Protein AF-A0A0C2Z3F2-F1 (afdb_monomer_lite)

Secondary structure (DSSP, 8-state):
-------TT--HHHHHHHHHHHHHHHHTT-S-TT---SS-EEEETTEEE-HHHHHHHHHHHHTTPPP--HHHHHHTS-HHHHHHHHHHHTT--EET-HHHHHHHHHH-S-HHHHHHHHHHHHHHHHHHHTSGGGTT--HHHHHHHHHTT-S-HHHHHHHHHHTT---TTHHHHHHHHHHHHHHHHHHHHHHTTS-SS-------------SS-----STTSSHHHHHHHHHHHHHHTS-GGGHHHHHHH-TTS-HHHHT-S-HHHHHHHHHHHHHHTTS-------TT--HHHHTEEEEEE-SSSS-EEEEEE-

Foldseek 3Di:
DLDADALPPQALVLLVVLVVVVVVCVVVVVDDPPDDPPAWWWDAQLDTDDLLQSSQSSSCVVVVHDRPDVVSVPVNPDCPVVSQCSCVVNQTHIQRDVLVLVLVVVVDVDPVVSVVLSVLLSVQCSLQCQQPVCVPHYLLVSLCCLQVVVDDLVSSCVSCVVVVHDDSPSSVVNNVSSVSVNVSVVVVVVVVVPPDDDDDDDDDDDDDDDPDDDDDDDPPPCRVVCVLLVLQCVVQVHDSVCSLVSLVVDPVRDVVLNPDPDPSSSSVVVSVVCVVVVVDDDDDDDPPDDCCNAAKHWDWDPPDVDTDTDIDGD

Sequence (314 aa):
MSEEIDFSDITRDDILKAFIKYDEMKINNQLNNHRQAKDYLLFWNSQEYPHKYIVGIAYSLKYNQEPLDNTYYNSTGHHKRSAQWCIEKNGFILYADKKYKEYLQKKYDNQKTIDTYYSDLKKAIKIFQNIEKLKNKDLNEIFKSMSNSDVSFEEYDKSQKELGFNDKSLFNTLKTKAKTYLEAIKENNNTDKNQDGDDEMPKNPKQTQPLNQILYGPPGTGKTYNTINKALEVIYNCRENDILQKIQDDTNISQELKDIKDEREIVKKVFEYYKELGQIEFVTFHQSYGYEEFVEGIRADLGSGDIKYNRLIG

Structure (mmCIF, N/CA/C/O backbone):
data_AF-A0A0C2Z3F2-F1
#
_entry.id   AF-A0A0C2Z3F2-F1
#
loop_
_atom_site.group_PDB
_atom_site.id
_atom_site.type_symbol
_atom_site.label_atom_id
_atom_site.label_alt_id
_atom_site.label_comp_id
_atom_site.label_asym_id
_atom_site.label_entity_id
_atom_site.label_seq_id
_atom_site.pdbx_PDB_ins_code
_atom_site.Cartn_x
_atom_site.Cartn_y
_atom_site.Cartn_z
_atom_site.occupancy
_atom_site.B_iso_or_equiv
_atom_site.auth_seq_id
_atom_site.auth_comp_id
_atom_site.auth_asym_id
_atom_site.auth_atom_id
_atom_site.pdbx_PDB_model_num
ATOM 1 N N . MET A 1 1 ? 29.938 -22.217 -29.991 1.00 37.91 1 MET A N 1
ATOM 2 C CA . MET A 1 1 ? 30.215 -21.528 -28.717 1.00 37.91 1 MET A CA 1
ATOM 3 C C . MET A 1 1 ? 29.421 -20.241 -28.750 1.00 37.91 1 MET A C 1
ATOM 5 O O . MET A 1 1 ? 29.761 -19.379 -29.543 1.00 37.91 1 MET A O 1
ATOM 9 N N . SER A 1 2 ? 28.302 -20.161 -28.035 1.00 49.53 2 SER A N 1
ATOM 10 C CA . SER A 1 2 ? 27.603 -18.886 -27.864 1.00 49.53 2 SER A CA 1
ATOM 11 C C . SER A 1 2 ? 28.432 -18.047 -26.898 1.00 49.53 2 SER A C 1
ATOM 13 O O . SER A 1 2 ? 28.579 -18.451 -25.746 1.00 49.53 2 SER A O 1
ATOM 15 N N . GLU A 1 3 ? 29.025 -16.952 -27.371 1.00 57.84 3 GLU A N 1
ATOM 16 C CA . GLU A 1 3 ? 29.641 -15.965 -26.482 1.00 57.84 3 GLU A CA 1
ATOM 17 C C . GLU A 1 3 ? 28.578 -15.472 -25.497 1.00 57.84 3 GLU A C 1
ATOM 19 O O . GLU A 1 3 ? 27.464 -15.105 -25.879 1.00 57.84 3 GLU A O 1
ATOM 24 N N . GLU A 1 4 ? 28.898 -15.557 -24.213 1.00 65.25 4 GLU A N 1
ATOM 25 C CA . GLU A 1 4 ? 28.017 -15.110 -23.148 1.00 65.25 4 GLU A CA 1
ATOM 26 C C . GLU A 1 4 ? 27.976 -13.577 -23.163 1.00 65.25 4 GLU A C 1
ATOM 28 O O . GLU A 1 4 ? 29.012 -12.919 -23.095 1.00 65.25 4 GLU A O 1
ATOM 33 N N . ILE A 1 5 ? 26.782 -12.997 -23.309 1.00 71.00 5 ILE A N 1
ATOM 34 C CA . ILE A 1 5 ? 26.626 -11.538 -23.327 1.00 71.00 5 ILE A CA 1
ATOM 35 C C . ILE A 1 5 ? 26.840 -11.001 -21.907 1.00 71.00 5 ILE A C 1
ATOM 37 O O . ILE A 1 5 ? 26.031 -11.279 -21.015 1.00 71.00 5 ILE A O 1
ATOM 41 N N . ASP A 1 6 ? 27.893 -10.203 -21.725 1.00 79.50 6 ASP A N 1
ATOM 42 C CA . ASP A 1 6 ? 28.204 -9.512 -20.473 1.00 79.50 6 ASP A CA 1
ATOM 43 C C . ASP A 1 6 ? 27.590 -8.100 -20.436 1.00 79.50 6 ASP A C 1
ATOM 45 O O . ASP A 1 6 ? 27.720 -7.311 -21.373 1.00 79.50 6 ASP A O 1
ATOM 49 N N . PHE A 1 7 ? 26.908 -7.774 -19.336 1.00 83.31 7 PHE A N 1
ATOM 50 C CA . PHE A 1 7 ? 26.308 -6.457 -19.097 1.00 83.31 7 PHE A CA 1
ATOM 51 C C . PHE A 1 7 ? 27.056 -5.642 -18.034 1.00 83.31 7 PHE A C 1
ATOM 53 O O . PHE A 1 7 ? 26.564 -4.583 -17.633 1.00 83.31 7 PHE A O 1
ATOM 60 N N . SER A 1 8 ? 28.209 -6.116 -17.547 1.00 83.81 8 SER A N 1
ATOM 61 C CA . SER A 1 8 ? 29.000 -5.468 -16.495 1.00 83.81 8 SER A CA 1
ATOM 62 C C . SER A 1 8 ? 29.310 -4.008 -16.800 1.00 83.81 8 SER A C 1
ATOM 64 O O . SER A 1 8 ? 29.238 -3.163 -15.903 1.00 83.81 8 SER A O 1
ATOM 66 N N . ASP A 1 9 ? 29.592 -3.714 -18.063 1.00 87.81 9 ASP A N 1
ATOM 67 C CA . ASP A 1 9 ? 30.103 -2.420 -18.493 1.00 87.81 9 ASP A CA 1
ATOM 68 C C . ASP A 1 9 ? 28.984 -1.459 -18.902 1.00 87.81 9 ASP A C 1
ATOM 70 O O . ASP A 1 9 ? 29.248 -0.283 -19.147 1.00 87.81 9 ASP A O 1
ATOM 74 N N . ILE A 1 10 ? 27.731 -1.920 -18.972 1.00 89.19 10 ILE A N 1
ATOM 75 C CA . ILE A 1 10 ? 26.572 -1.070 -19.270 1.00 89.19 10 ILE A CA 1
ATOM 76 C C . ILE A 1 10 ? 26.397 -0.036 -18.157 1.00 89.19 10 ILE A C 1
ATOM 78 O O . ILE A 1 10 ? 26.304 -0.381 -16.976 1.00 89.19 10 ILE A O 1
ATOM 82 N N . THR A 1 11 ? 26.314 1.233 -18.551 1.00 90.56 11 THR A N 1
ATOM 83 C CA . THR A 1 11 ? 26.151 2.372 -17.644 1.00 90.56 11 THR A CA 1
ATOM 84 C C . THR A 1 11 ? 24.710 2.881 -17.609 1.00 90.56 11 THR A C 1
ATOM 86 O O . THR A 1 11 ? 23.880 2.565 -18.465 1.00 90.56 11 THR A O 1
ATOM 89 N N . ARG A 1 12 ? 24.410 3.745 -16.633 1.00 85.81 12 ARG A N 1
ATOM 90 C CA . ARG A 1 12 ? 23.120 4.437 -16.542 1.00 85.81 12 ARG A CA 1
ATOM 91 C C . ARG A 1 12 ? 22.829 5.274 -17.789 1.00 85.81 12 ARG A C 1
ATOM 93 O O . ARG A 1 12 ? 21.688 5.292 -18.237 1.00 85.81 12 ARG A O 1
ATOM 100 N N . ASP A 1 13 ? 23.841 5.932 -18.354 1.00 87.94 13 ASP A N 1
ATOM 101 C CA . ASP A 1 13 ? 23.705 6.733 -19.577 1.00 87.94 13 ASP A CA 1
ATOM 102 C C . ASP A 1 13 ? 23.348 5.863 -20.794 1.00 87.94 13 ASP A C 1
ATOM 104 O O . ASP A 1 13 ? 22.459 6.215 -21.569 1.00 87.94 13 ASP A O 1
ATOM 108 N N . ASP A 1 14 ? 23.954 4.675 -20.901 1.00 91.19 14 ASP A N 1
ATOM 109 C CA . ASP A 1 14 ? 23.626 3.698 -21.948 1.00 91.19 14 ASP A CA 1
ATOM 110 C C . ASP A 1 14 ? 22.145 3.277 -21.870 1.00 91.19 14 ASP A C 1
ATOM 112 O O . ASP A 1 14 ? 21.452 3.200 -22.887 1.00 91.19 14 ASP A O 1
ATOM 116 N N . ILE A 1 15 ? 21.623 3.069 -20.656 1.00 89.62 15 ILE A N 1
ATOM 117 C CA . ILE A 1 15 ? 20.209 2.731 -20.427 1.00 89.62 15 ILE A CA 1
ATOM 118 C C . ILE A 1 15 ? 19.283 3.917 -20.742 1.00 89.62 15 ILE A C 1
ATOM 120 O O . ILE A 1 15 ? 18.220 3.722 -21.331 1.00 89.62 15 ILE A O 1
ATOM 124 N N . LEU A 1 16 ? 19.675 5.151 -20.403 1.00 86.06 16 LEU A N 1
ATOM 125 C CA . LEU A 1 16 ? 18.895 6.348 -20.744 1.00 86.06 16 LEU A CA 1
ATOM 126 C C . LEU A 1 16 ? 18.762 6.527 -22.261 1.00 86.06 16 LEU A C 1
ATOM 128 O O . LEU A 1 16 ? 17.659 6.754 -22.761 1.00 86.06 16 LEU A O 1
ATOM 132 N N . LYS A 1 17 ? 19.861 6.348 -23.001 1.00 89.56 17 LYS A N 1
ATOM 133 C CA . LYS A 1 17 ? 19.854 6.335 -24.472 1.00 89.56 17 LYS A CA 1
ATOM 134 C C . LYS A 1 17 ? 18.973 5.216 -25.025 1.00 89.56 17 LYS A C 1
ATOM 136 O O . LYS A 1 17 ? 18.266 5.421 -26.011 1.00 89.56 17 LYS A O 1
ATOM 141 N N . ALA A 1 18 ? 18.970 4.054 -24.373 1.00 89.25 18 ALA A N 1
ATOM 142 C CA . ALA A 1 18 ? 18.149 2.925 -24.785 1.00 89.25 18 ALA A CA 1
ATOM 143 C C . ALA A 1 18 ? 16.640 3.192 -24.676 1.00 89.25 18 ALA A C 1
ATOM 145 O O . ALA A 1 18 ? 15.898 2.729 -25.540 1.00 89.25 18 ALA A O 1
ATOM 146 N N . PHE A 1 19 ? 16.175 3.962 -23.685 1.00 86.75 19 PHE A N 1
ATOM 147 C CA . PHE A 1 19 ? 14.764 4.365 -23.622 1.00 86.75 19 PHE A CA 1
ATOM 148 C C . PHE A 1 19 ? 14.358 5.235 -24.811 1.00 86.75 19 PHE A C 1
ATOM 150 O O . PHE A 1 19 ? 13.359 4.948 -25.465 1.00 86.75 19 PHE A O 1
ATOM 157 N N . ILE A 1 20 ? 15.170 6.247 -25.133 1.00 88.00 20 ILE A N 1
ATOM 158 C CA . ILE A 1 20 ? 14.930 7.128 -26.286 1.00 88.00 20 ILE A CA 1
ATOM 159 C C . ILE A 1 20 ? 14.869 6.290 -27.565 1.00 88.00 20 ILE A C 1
ATOM 161 O O . ILE A 1 20 ? 13.936 6.409 -28.359 1.00 88.00 20 ILE A O 1
ATOM 165 N N . LYS A 1 21 ? 15.831 5.376 -27.731 1.00 87.19 21 LYS A N 1
ATOM 166 C CA . LYS A 1 21 ? 15.887 4.511 -28.906 1.00 87.19 21 LYS A CA 1
ATOM 167 C C . LYS A 1 21 ? 14.695 3.559 -28.999 1.00 87.19 21 LYS A C 1
ATOM 169 O O . LYS A 1 21 ? 14.184 3.319 -30.091 1.00 87.19 21 LYS A O 1
ATOM 174 N N . TYR A 1 22 ? 14.237 3.028 -27.869 1.00 86.31 22 TYR A N 1
ATOM 175 C CA . TYR A 1 22 ? 13.046 2.187 -27.815 1.00 86.31 22 TYR A CA 1
ATOM 176 C C . TYR A 1 22 ? 11.801 2.941 -28.301 1.00 86.31 22 TYR A C 1
ATOM 178 O O . TYR A 1 22 ? 11.028 2.388 -29.085 1.00 86.31 22 TYR A O 1
ATOM 186 N N . ASP A 1 23 ? 11.623 4.197 -27.886 1.00 85.00 23 ASP A N 1
ATOM 187 C CA . ASP A 1 23 ? 10.492 5.026 -28.314 1.00 85.00 23 ASP A CA 1
ATOM 188 C C . ASP A 1 23 ? 10.528 5.317 -29.822 1.00 85.00 23 ASP A C 1
ATOM 190 O O . ASP A 1 23 ? 9.506 5.175 -30.496 1.00 85.00 23 ASP A O 1
ATOM 194 N N . GLU A 1 24 ? 11.703 5.622 -30.385 1.00 86.56 24 GLU A N 1
ATOM 195 C CA . GLU A 1 24 ? 11.887 5.754 -31.840 1.00 86.56 24 GLU A CA 1
ATOM 196 C C . GLU A 1 24 ? 11.480 4.472 -32.584 1.00 86.56 24 GLU A C 1
ATOM 198 O O . GLU A 1 24 ? 10.698 4.509 -33.537 1.00 86.56 24 GLU A O 1
ATOM 203 N N . MET A 1 25 ? 11.981 3.317 -32.131 1.00 83.31 25 MET A N 1
ATOM 204 C CA . MET A 1 25 ? 11.677 2.015 -32.736 1.00 83.31 25 MET A CA 1
ATOM 205 C C . MET A 1 25 ? 10.187 1.675 -32.633 1.00 83.31 25 MET A C 1
ATOM 207 O O . MET A 1 25 ? 9.623 1.077 -33.551 1.00 83.31 25 MET A O 1
ATOM 211 N N . LYS A 1 26 ? 9.535 2.063 -31.531 1.00 82.44 26 LYS A N 1
ATOM 212 C CA . LYS A 1 26 ? 8.096 1.879 -31.317 1.00 82.44 26 LYS A CA 1
ATOM 213 C C . LYS A 1 26 ? 7.271 2.691 -32.309 1.00 82.44 26 LYS A C 1
ATOM 215 O O . LYS A 1 26 ? 6.346 2.143 -32.899 1.00 82.44 26 LYS A O 1
ATOM 220 N N . ILE A 1 27 ? 7.620 3.963 -32.513 1.00 85.12 27 ILE A N 1
ATOM 221 C CA . ILE A 1 27 ? 6.951 4.856 -33.474 1.00 85.12 27 ILE A CA 1
ATOM 222 C C . ILE A 1 27 ? 7.086 4.313 -34.902 1.00 85.12 27 ILE A C 1
ATOM 224 O O . ILE A 1 27 ? 6.125 4.328 -35.667 1.00 85.12 27 ILE A O 1
ATOM 228 N N . ASN A 1 28 ? 8.251 3.760 -35.235 1.00 83.50 28 ASN A N 1
ATOM 229 C CA . ASN A 1 28 ? 8.540 3.222 -36.563 1.00 83.50 28 ASN A CA 1
ATOM 230 C C . ASN A 1 28 ? 8.035 1.782 -36.785 1.00 83.50 28 ASN A C 1
ATOM 232 O O . ASN A 1 28 ? 8.341 1.190 -37.818 1.00 83.50 28 ASN A O 1
ATOM 236 N N . ASN A 1 29 ? 7.282 1.195 -35.843 1.00 79.56 29 ASN A N 1
ATOM 237 C CA . ASN A 1 29 ? 6.826 -0.205 -35.886 1.00 79.56 29 ASN A CA 1
ATOM 238 C C . ASN A 1 29 ? 7.964 -1.237 -36.052 1.00 79.56 29 ASN A C 1
ATOM 240 O O . ASN A 1 29 ? 7.778 -2.299 -36.642 1.00 79.56 29 ASN A O 1
ATOM 244 N N . GLN A 1 30 ? 9.145 -0.943 -35.506 1.00 74.19 30 GLN A N 1
ATOM 245 C CA . GLN A 1 30 ? 10.329 -1.811 -35.552 1.00 74.19 30 GLN A CA 1
ATOM 246 C C . GLN A 1 30 ? 10.435 -2.732 -34.323 1.00 74.19 30 GLN A C 1
ATOM 248 O O . GLN A 1 30 ? 11.414 -3.459 -34.161 1.00 74.19 30 GLN A O 1
ATOM 253 N N . LEU A 1 31 ? 9.434 -2.708 -33.436 1.00 71.75 31 LEU A N 1
ATOM 254 C CA . LEU A 1 31 ? 9.352 -3.588 -32.273 1.00 71.75 31 LEU A CA 1
ATOM 255 C C . LEU A 1 31 ? 8.575 -4.868 -32.599 1.00 71.75 31 LEU A C 1
ATOM 257 O O . LEU A 1 31 ? 7.533 -4.849 -33.247 1.00 71.75 31 LEU A O 1
ATOM 261 N N . ASN A 1 32 ? 9.061 -5.999 -32.092 1.00 65.50 32 ASN A N 1
ATOM 262 C CA . ASN A 1 32 ? 8.412 -7.292 -32.291 1.00 65.50 32 ASN A CA 1
ATOM 263 C C . ASN A 1 32 ? 7.230 -7.477 -31.310 1.00 65.50 32 ASN A C 1
ATOM 265 O O . ASN A 1 32 ? 7.429 -7.571 -30.098 1.00 65.50 32 ASN A O 1
ATOM 269 N N . ASN A 1 33 ? 5.999 -7.557 -31.832 1.00 53.38 33 ASN A N 1
ATOM 270 C CA . ASN A 1 33 ? 4.750 -7.556 -31.048 1.00 53.38 33 ASN A CA 1
ATOM 271 C C . ASN A 1 33 ? 4.476 -8.847 -30.246 1.00 53.38 33 ASN A C 1
ATOM 273 O O . ASN A 1 33 ? 3.622 -8.854 -29.359 1.00 53.38 33 ASN A O 1
ATOM 277 N N . HIS A 1 34 ? 5.181 -9.949 -30.521 1.00 47.59 34 HIS A N 1
ATOM 278 C CA . HIS A 1 34 ? 4.843 -11.272 -29.973 1.00 47.59 34 HIS A CA 1
ATOM 279 C C . HIS A 1 34 ? 5.366 -11.570 -28.558 1.00 47.59 34 HIS A C 1
ATOM 281 O O . HIS A 1 34 ? 5.163 -12.676 -28.055 1.00 47.59 34 HIS A O 1
ATOM 287 N N . ARG A 1 35 ? 6.049 -10.636 -27.887 1.00 51.56 35 ARG A N 1
ATOM 288 C CA . ARG A 1 35 ? 6.710 -10.917 -26.598 1.00 51.56 35 ARG A CA 1
ATOM 289 C C . ARG A 1 35 ? 6.543 -9.775 -25.600 1.00 51.56 35 ARG A C 1
ATOM 291 O O . ARG A 1 35 ? 7.502 -9.101 -25.2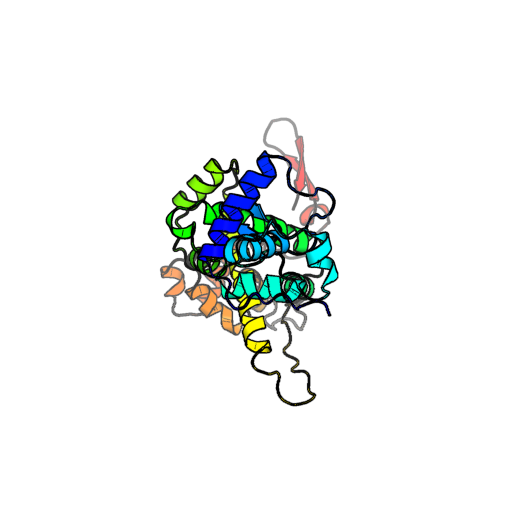38 1.00 51.56 35 ARG A O 1
ATOM 298 N N . GLN A 1 36 ? 5.312 -9.585 -25.126 1.00 48.69 36 GLN A N 1
ATOM 299 C CA . GLN A 1 36 ? 5.053 -8.720 -23.975 1.00 48.69 36 GLN A CA 1
ATOM 300 C C . GLN A 1 36 ? 5.726 -9.301 -22.722 1.00 48.69 36 GLN A C 1
ATOM 302 O O . GLN A 1 36 ? 5.590 -10.490 -22.421 1.00 48.69 36 GLN A O 1
ATOM 307 N N . ALA A 1 37 ? 6.467 -8.467 -21.992 1.00 48.66 37 ALA A N 1
ATOM 308 C CA . ALA A 1 37 ? 7.072 -8.842 -20.721 1.00 48.66 37 ALA A CA 1
ATOM 309 C C . ALA A 1 37 ? 5.962 -9.067 -19.682 1.00 48.66 37 ALA A C 1
ATOM 311 O O . ALA A 1 37 ? 5.445 -8.118 -19.107 1.00 48.66 37 ALA A O 1
ATOM 312 N N . LYS A 1 38 ? 5.569 -10.328 -19.464 1.00 50.53 38 LYS A N 1
ATOM 313 C CA . LYS A 1 38 ? 4.517 -10.668 -18.491 1.00 50.53 38 LYS A CA 1
ATOM 314 C C . LYS A 1 38 ? 4.975 -10.567 -17.029 1.00 50.53 38 LYS A C 1
ATOM 316 O O . LYS A 1 38 ? 4.125 -10.439 -16.156 1.00 50.53 38 LYS A O 1
ATOM 321 N N . ASP A 1 39 ? 6.286 -10.596 -16.771 1.00 48.72 39 ASP A N 1
ATOM 322 C CA . ASP A 1 39 ? 6.804 -10.801 -15.410 1.00 48.72 39 ASP A CA 1
ATOM 323 C C . ASP A 1 39 ? 7.414 -9.554 -14.752 1.00 48.72 39 ASP A C 1
ATOM 325 O O . ASP A 1 39 ? 7.350 -9.447 -13.535 1.00 48.72 39 ASP A O 1
ATOM 329 N N . TYR A 1 40 ? 8.004 -8.627 -15.520 1.00 56.75 40 TYR A N 1
ATOM 330 C CA . TYR A 1 40 ? 8.701 -7.450 -14.980 1.00 56.75 40 TYR A CA 1
ATOM 331 C C . TYR A 1 40 ? 8.491 -6.225 -15.871 1.00 56.75 40 TYR A C 1
ATOM 333 O O . TYR A 1 40 ? 8.732 -6.276 -17.082 1.00 56.75 40 TYR A O 1
ATOM 341 N N . LEU A 1 41 ? 8.105 -5.119 -15.249 1.00 62.84 41 LEU A N 1
ATOM 342 C CA . LEU A 1 41 ? 7.821 -3.826 -15.858 1.00 62.84 41 LEU A CA 1
ATOM 343 C C . LEU A 1 41 ? 8.889 -2.824 -15.417 1.00 62.84 41 LEU A C 1
ATOM 345 O O . LEU A 1 41 ? 9.061 -2.585 -14.232 1.00 62.84 41 LEU A O 1
ATOM 349 N N . LEU A 1 42 ? 9.621 -2.218 -16.344 1.00 71.19 42 LEU A N 1
ATOM 350 C CA . LEU A 1 42 ? 10.536 -1.123 -16.021 1.00 71.19 42 LEU A CA 1
ATOM 351 C C . LEU A 1 42 ? 9.795 0.201 -16.210 1.00 71.19 42 LEU A C 1
ATOM 353 O O . LEU A 1 42 ? 9.300 0.459 -17.303 1.00 71.19 42 LEU A O 1
ATOM 357 N N . PHE A 1 43 ? 9.703 1.024 -15.165 1.00 67.31 43 PHE A N 1
ATOM 358 C CA . PHE A 1 43 ? 9.082 2.348 -15.261 1.00 67.31 43 PHE A CA 1
ATOM 359 C C . PHE A 1 43 ? 10.133 3.429 -15.447 1.00 67.31 43 PHE A C 1
ATOM 361 O O . PHE A 1 43 ? 11.034 3.575 -14.620 1.00 67.31 43 PHE A O 1
ATOM 368 N N . TRP A 1 44 ? 9.972 4.223 -16.501 1.00 69.19 44 TRP A N 1
ATOM 369 C CA . TRP A 1 44 ? 10.781 5.411 -16.732 1.00 69.19 44 TRP A CA 1
ATOM 370 C C . TRP A 1 44 ? 9.936 6.502 -17.387 1.00 69.19 44 TRP A C 1
ATOM 372 O O . TRP A 1 44 ? 9.154 6.226 -18.293 1.00 69.19 44 TRP A O 1
ATOM 382 N N . ASN A 1 45 ? 10.057 7.742 -16.910 1.00 64.50 45 ASN A N 1
ATOM 383 C CA . ASN A 1 45 ? 9.341 8.901 -17.456 1.00 64.50 45 ASN A CA 1
ATOM 384 C C . ASN A 1 45 ? 7.824 8.655 -17.648 1.00 64.50 45 ASN A C 1
ATOM 386 O O . ASN A 1 45 ? 7.257 8.948 -18.701 1.00 64.50 45 ASN A O 1
ATOM 390 N N . SER A 1 46 ? 7.175 8.046 -16.645 1.00 59.22 46 SER A N 1
ATOM 391 C CA . SER A 1 46 ? 5.743 7.696 -16.659 1.00 59.22 46 SER A CA 1
ATOM 392 C C . SER A 1 46 ? 5.314 6.684 -17.736 1.00 59.22 46 SER A C 1
ATOM 394 O O . SER A 1 46 ? 4.114 6.530 -17.990 1.00 59.22 46 SER A O 1
ATOM 396 N N . GLN A 1 47 ? 6.267 5.967 -18.337 1.00 67.81 47 GLN A N 1
ATOM 397 C CA . GLN A 1 47 ? 6.040 4.917 -19.327 1.00 67.81 47 GLN A CA 1
ATOM 398 C C . GLN A 1 47 ? 6.598 3.561 -18.882 1.00 67.81 47 GLN A C 1
ATOM 400 O O . GLN A 1 47 ? 7.494 3.469 -18.042 1.00 67.81 47 GLN A O 1
ATOM 405 N N . GLU A 1 48 ? 6.032 2.502 -19.460 1.00 73.69 48 GLU A N 1
ATOM 406 C CA . GLU A 1 48 ? 6.393 1.110 -19.202 1.00 73.69 48 GLU A CA 1
ATOM 407 C C . GLU A 1 48 ? 7.283 0.563 -20.307 1.00 73.69 48 GLU A C 1
ATOM 409 O O . GLU A 1 48 ? 6.927 0.607 -21.487 1.00 73.69 48 GLU A O 1
ATOM 414 N N . TYR A 1 49 ? 8.394 -0.041 -19.897 1.00 77.50 49 TYR A N 1
ATOM 415 C CA . TYR A 1 49 ? 9.365 -0.635 -20.794 1.00 77.50 49 TYR A CA 1
ATOM 416 C C . TYR A 1 49 ? 9.625 -2.104 -20.445 1.00 77.50 49 TYR A C 1
ATOM 418 O O . TYR A 1 49 ? 9.732 -2.479 -19.270 1.00 77.50 49 TYR A O 1
ATOM 426 N N . PRO A 1 50 ? 9.782 -2.971 -21.456 1.00 79.31 50 PRO A N 1
ATOM 427 C CA . PRO A 1 50 ? 10.280 -4.316 -21.250 1.00 79.31 50 PRO A CA 1
ATOM 428 C C . PRO A 1 50 ? 11.783 -4.256 -20.948 1.00 79.31 50 PRO A C 1
ATOM 430 O O . PRO A 1 50 ? 12.602 -4.058 -21.839 1.00 79.31 50 PRO A O 1
ATOM 433 N N . HIS A 1 51 ? 12.163 -4.466 -19.688 1.00 79.00 51 HIS A N 1
ATOM 434 C CA . HIS A 1 51 ? 13.555 -4.358 -19.223 1.00 79.00 51 HIS A CA 1
ATOM 435 C C . HIS A 1 51 ? 14.588 -5.125 -20.066 1.00 79.00 51 HIS A C 1
ATOM 437 O O . HIS A 1 51 ? 15.653 -4.593 -20.352 1.00 79.00 51 HIS A O 1
ATOM 443 N N . LYS A 1 52 ? 14.263 -6.342 -20.527 1.00 79.75 52 LYS A N 1
ATOM 444 C CA . LYS A 1 52 ? 15.141 -7.121 -21.421 1.00 79.75 52 LYS A CA 1
ATOM 445 C C . LYS A 1 52 ? 15.451 -6.388 -22.726 1.00 79.75 52 LYS A C 1
ATOM 447 O O . LYS A 1 52 ? 16.591 -6.399 -23.170 1.00 79.75 52 LYS A O 1
ATOM 452 N N . TYR A 1 53 ? 14.442 -5.750 -23.321 1.00 80.31 53 TYR A N 1
ATOM 453 C CA . TYR A 1 53 ? 14.623 -4.962 -24.540 1.00 80.31 53 TYR A CA 1
ATOM 454 C C . TYR A 1 53 ? 15.498 -3.750 -24.271 1.00 80.31 53 TYR A C 1
ATOM 456 O O . TYR A 1 53 ? 16.393 -3.474 -25.054 1.00 80.31 53 TYR A O 1
ATOM 464 N N . ILE A 1 54 ? 15.275 -3.060 -23.152 1.00 85.50 54 ILE A N 1
ATOM 465 C CA . ILE A 1 54 ? 16.077 -1.890 -22.792 1.00 85.50 54 ILE A CA 1
ATOM 466 C C . ILE A 1 54 ? 17.549 -2.263 -22.618 1.00 85.50 54 ILE A C 1
ATOM 468 O O . ILE A 1 54 ? 18.405 -1.608 -23.201 1.00 85.50 54 ILE A O 1
ATOM 472 N N . VAL A 1 55 ? 17.853 -3.349 -21.904 1.00 85.50 55 VAL A N 1
ATOM 473 C CA . VAL A 1 55 ? 19.240 -3.816 -21.740 1.00 85.50 55 VAL A CA 1
ATOM 474 C C . VAL A 1 55 ? 19.843 -4.270 -23.073 1.00 85.50 55 VAL A C 1
ATOM 476 O O . VAL A 1 55 ? 20.992 -3.947 -23.359 1.00 85.50 55 VAL A O 1
ATOM 479 N N . GLY A 1 56 ? 19.075 -4.964 -23.919 1.00 81.69 56 GLY A N 1
ATOM 480 C CA . GLY A 1 56 ? 19.529 -5.358 -25.256 1.00 81.69 56 GLY A CA 1
ATOM 481 C C . GLY A 1 56 ? 19.839 -4.158 -26.157 1.00 81.69 56 GLY A C 1
ATOM 482 O O . GLY A 1 56 ? 20.885 -4.123 -26.802 1.00 81.69 56 GLY A O 1
ATOM 483 N N . ILE A 1 57 ? 18.981 -3.137 -26.157 1.00 83.50 57 ILE A N 1
ATOM 484 C CA . ILE A 1 57 ? 19.211 -1.890 -26.896 1.00 83.50 57 ILE A CA 1
ATOM 485 C C . ILE A 1 57 ? 20.438 -1.163 -26.336 1.00 83.50 57 ILE A C 1
ATOM 487 O O . ILE A 1 57 ? 21.291 -0.754 -27.116 1.00 83.50 57 ILE A O 1
ATOM 491 N N . ALA A 1 58 ? 20.572 -1.050 -25.010 1.00 88.31 58 ALA A N 1
ATOM 492 C CA . ALA A 1 58 ? 21.724 -0.410 -24.370 1.00 88.31 58 ALA A CA 1
ATOM 493 C C . ALA A 1 58 ? 23.044 -1.085 -24.772 1.00 88.31 58 ALA A C 1
ATOM 495 O O . ALA A 1 58 ? 23.996 -0.406 -25.151 1.00 88.31 58 ALA A O 1
ATOM 496 N N . TYR A 1 59 ? 23.077 -2.419 -24.757 1.00 86.31 59 TYR A N 1
ATOM 497 C CA . TYR A 1 59 ? 24.227 -3.197 -25.212 1.00 86.31 59 TYR A CA 1
ATOM 498 C C . TYR A 1 59 ? 24.540 -2.938 -26.690 1.00 86.31 59 TYR A C 1
ATOM 500 O O . TYR A 1 59 ? 25.676 -2.629 -27.041 1.00 86.31 59 TYR A O 1
ATOM 508 N N . SER A 1 60 ? 23.521 -2.980 -27.548 1.00 81.56 60 SER A N 1
ATOM 509 C CA . SER A 1 60 ? 23.694 -2.784 -28.993 1.00 81.56 60 SER A CA 1
ATOM 510 C C . SER A 1 60 ? 24.231 -1.388 -29.316 1.00 81.56 60 SER A C 1
ATOM 512 O O . SER A 1 60 ? 25.183 -1.248 -30.077 1.00 81.56 60 SER A O 1
ATOM 514 N N . LEU A 1 61 ? 23.679 -0.355 -28.669 1.00 85.50 61 LEU A N 1
ATOM 515 C CA . LEU A 1 61 ? 24.148 1.025 -28.802 1.00 85.50 61 LEU A CA 1
ATOM 516 C C . LEU A 1 61 ? 25.595 1.187 -28.325 1.00 85.50 61 LEU A C 1
ATOM 518 O O . LEU A 1 61 ? 26.372 1.877 -28.977 1.00 85.50 61 LEU A O 1
ATOM 522 N N . LYS A 1 62 ? 25.970 0.549 -27.209 1.00 88.25 62 LYS A N 1
ATOM 523 C CA . LYS A 1 62 ? 27.319 0.655 -26.639 1.00 88.25 62 LYS A CA 1
ATOM 524 C C . LYS A 1 62 ? 28.390 0.042 -27.542 1.00 88.25 62 LYS A C 1
ATOM 526 O O . LYS A 1 62 ? 29.468 0.614 -27.682 1.00 88.25 62 LYS A O 1
ATOM 531 N N . TYR A 1 63 ? 28.097 -1.104 -28.152 1.00 84.50 63 TYR A N 1
ATOM 532 C CA . TYR A 1 63 ? 29.044 -1.836 -28.998 1.00 84.50 63 TYR A CA 1
ATOM 533 C C . TYR A 1 63 ? 28.864 -1.564 -30.500 1.00 84.50 63 TYR A C 1
ATOM 535 O O . TYR A 1 63 ? 29.458 -2.266 -31.317 1.00 84.50 63 TYR A O 1
ATOM 543 N N . ASN A 1 64 ? 28.083 -0.540 -30.877 1.00 79.50 64 ASN A N 1
ATOM 544 C CA . ASN A 1 64 ? 27.786 -0.187 -32.273 1.00 79.50 64 ASN A CA 1
ATOM 545 C C . ASN A 1 64 ? 27.251 -1.371 -33.104 1.00 79.50 64 ASN A C 1
ATOM 547 O O . ASN A 1 64 ? 27.601 -1.557 -34.270 1.00 79.50 64 ASN A O 1
ATOM 551 N N . GLN A 1 65 ? 26.390 -2.179 -32.493 1.00 72.06 65 GLN A N 1
ATOM 552 C CA . GLN A 1 65 ? 25.714 -3.298 -33.138 1.00 72.06 65 GLN A CA 1
ATOM 553 C C . GLN A 1 65 ? 24.277 -2.909 -33.510 1.00 72.06 65 GLN A C 1
ATOM 555 O O . GLN A 1 65 ? 23.663 -2.046 -32.875 1.00 72.06 65 GLN A O 1
ATOM 560 N N . GLU A 1 66 ? 23.728 -3.564 -34.536 1.00 64.88 66 GLU A N 1
ATOM 561 C CA . GLU A 1 66 ? 22.282 -3.545 -34.794 1.00 64.88 66 GLU A CA 1
ATOM 562 C C . GLU A 1 66 ? 21.533 -3.945 -33.507 1.00 64.88 66 GLU A C 1
ATOM 564 O O . GLU A 1 66 ? 22.021 -4.824 -32.786 1.00 64.88 66 GLU A O 1
ATOM 569 N N . PRO A 1 67 ? 20.375 -3.325 -33.189 1.00 60.31 67 PRO A N 1
ATOM 570 C CA . PRO A 1 67 ? 19.596 -3.665 -32.004 1.00 60.31 67 PRO A CA 1
ATOM 571 C C . PRO A 1 67 ? 19.400 -5.177 -31.930 1.00 60.31 67 PRO A C 1
ATOM 573 O O . PRO A 1 67 ? 18.787 -5.754 -32.826 1.00 60.31 67 PRO A O 1
ATOM 576 N N . LEU A 1 68 ? 19.950 -5.801 -30.884 1.00 57.25 68 LEU A N 1
ATOM 577 C CA . LEU A 1 68 ? 19.960 -7.246 -30.680 1.00 57.25 68 LEU A CA 1
ATOM 578 C C . LEU A 1 68 ? 18.605 -7.844 -31.066 1.00 57.25 68 LEU A C 1
ATOM 580 O O . LEU A 1 68 ? 17.595 -7.593 -30.399 1.00 57.25 68 LEU A O 1
ATOM 584 N N . ASP A 1 69 ? 18.591 -8.649 -32.136 1.00 55.91 69 ASP A N 1
ATOM 585 C CA . ASP A 1 69 ? 17.419 -9.447 -32.468 1.00 55.91 69 ASP A CA 1
ATOM 586 C C . ASP A 1 69 ? 17.108 -10.295 -31.237 1.00 55.91 69 ASP A C 1
ATOM 588 O O . ASP A 1 69 ? 17.925 -11.083 -30.747 1.00 55.91 69 ASP A O 1
ATOM 592 N N . ASN A 1 70 ? 15.903 -10.112 -30.708 1.00 53.34 70 ASN A N 1
ATOM 593 C CA . ASN A 1 70 ? 15.442 -10.790 -29.513 1.00 53.34 70 ASN A CA 1
ATOM 594 C C . ASN A 1 70 ? 15.490 -12.327 -29.689 1.00 53.34 70 ASN A C 1
ATOM 596 O O . ASN A 1 70 ? 15.484 -13.072 -28.711 1.00 53.34 70 ASN A O 1
ATOM 600 N N . THR A 1 71 ? 15.559 -12.835 -30.923 1.00 52.75 71 THR A N 1
ATOM 601 C CA . THR A 1 71 ? 15.808 -14.249 -31.234 1.00 52.75 71 THR A CA 1
ATOM 602 C C . THR A 1 71 ? 17.221 -14.685 -30.831 1.00 52.75 71 THR A C 1
ATOM 604 O O . THR A 1 71 ? 17.356 -15.682 -30.122 1.00 52.75 71 THR A O 1
ATOM 607 N N . TYR A 1 72 ? 18.248 -13.898 -31.168 1.00 54.47 72 TYR A N 1
ATOM 608 C CA . TYR A 1 72 ? 19.633 -14.116 -30.735 1.00 54.47 72 TYR A CA 1
ATOM 609 C C . TYR A 1 72 ? 19.771 -13.923 -29.217 1.00 54.47 72 TYR A C 1
ATOM 611 O O . TYR A 1 72 ? 20.275 -14.806 -28.526 1.00 54.47 72 TYR A O 1
ATOM 619 N N . TYR A 1 73 ? 19.174 -12.857 -28.672 1.00 57.50 73 TYR A N 1
ATOM 620 C CA . TYR A 1 73 ? 19.172 -12.551 -27.233 1.00 57.50 73 TYR A CA 1
ATOM 621 C C . TYR A 1 73 ? 18.537 -13.644 -26.352 1.00 57.50 73 TYR A C 1
ATOM 623 O O . TYR A 1 73 ? 18.943 -13.849 -25.212 1.00 57.50 73 TYR A O 1
ATOM 631 N N . ASN A 1 74 ? 17.506 -14.345 -26.841 1.00 54.94 74 ASN A N 1
ATOM 632 C CA . ASN A 1 74 ? 16.889 -15.451 -26.096 1.00 54.94 74 ASN A CA 1
ATOM 633 C C . ASN A 1 74 ? 17.580 -16.803 -26.351 1.00 54.94 74 ASN A C 1
ATOM 635 O O . ASN A 1 74 ? 17.413 -17.714 -25.543 1.00 54.94 74 ASN A O 1
ATOM 639 N N . SER A 1 75 ? 18.353 -16.940 -27.435 1.00 54.56 75 SER A N 1
ATOM 640 C CA . SER A 1 75 ? 19.069 -18.180 -27.779 1.00 54.56 75 SER A CA 1
ATOM 641 C C . SER A 1 75 ? 20.278 -18.474 -26.878 1.00 54.56 75 SER A C 1
ATOM 643 O O . SER A 1 75 ? 20.741 -19.608 -26.829 1.00 54.56 75 SER A O 1
ATOM 645 N N . THR A 1 76 ? 20.742 -17.483 -26.112 1.00 57.28 76 THR A N 1
ATOM 646 C CA . THR A 1 76 ? 21.920 -17.549 -25.227 1.00 57.28 76 THR A CA 1
ATOM 647 C C . THR A 1 76 ? 21.588 -17.882 -23.757 1.00 57.28 76 THR A C 1
ATOM 649 O O . THR A 1 76 ? 22.468 -17.917 -22.904 1.00 57.28 76 THR A O 1
ATOM 652 N N . GLY A 1 77 ? 20.323 -18.175 -23.431 1.00 50.47 77 GLY A N 1
ATOM 653 C CA . GLY A 1 77 ? 19.946 -18.995 -22.264 1.00 50.47 77 GLY A CA 1
ATOM 654 C C . GLY A 1 77 ? 19.857 -18.336 -20.875 1.00 50.47 77 GLY A C 1
ATOM 655 O O . GLY A 1 77 ? 19.059 -18.811 -20.063 1.00 50.47 77 GLY A O 1
ATOM 656 N N . HIS A 1 78 ? 20.571 -17.240 -20.569 1.00 52.50 78 HIS A N 1
ATOM 657 C CA . HIS A 1 78 ? 20.709 -16.786 -19.162 1.00 52.50 78 HIS A CA 1
ATOM 658 C C . HIS A 1 78 ? 20.363 -15.317 -18.826 1.00 52.50 78 HIS A C 1
ATOM 660 O O . HIS A 1 78 ? 20.394 -14.922 -17.660 1.00 52.50 78 HIS A O 1
ATOM 666 N N . HIS A 1 79 ? 19.878 -14.505 -19.767 1.00 65.75 79 HIS A N 1
ATOM 667 C CA . HIS A 1 79 ? 19.822 -13.044 -19.560 1.00 65.75 79 HIS A CA 1
ATOM 668 C C . HIS A 1 79 ? 18.643 -12.472 -18.747 1.00 65.75 79 HIS A C 1
ATOM 670 O O . HIS A 1 79 ? 18.575 -11.260 -18.579 1.00 65.75 79 HIS A O 1
ATOM 676 N N . LYS A 1 80 ? 17.706 -13.264 -18.190 1.00 70.06 80 LYS A N 1
ATOM 677 C CA . LYS A 1 80 ? 16.619 -12.693 -17.345 1.00 70.06 80 LYS A CA 1
ATOM 678 C C . LYS A 1 80 ? 17.177 -12.070 -16.059 1.00 70.06 80 LYS A C 1
ATOM 680 O O . LYS A 1 80 ? 16.862 -10.924 -15.760 1.00 70.06 80 LYS A O 1
ATOM 685 N N . ARG A 1 81 ? 18.019 -12.812 -15.331 1.00 72.25 81 ARG A N 1
ATOM 686 C CA . ARG A 1 81 ? 18.666 -12.320 -14.103 1.00 72.25 81 ARG A CA 1
ATOM 687 C C . ARG A 1 81 ? 19.742 -11.285 -14.413 1.00 72.25 81 ARG A C 1
ATOM 689 O O . ARG A 1 81 ? 19.800 -10.278 -13.725 1.00 72.25 81 ARG A O 1
ATOM 696 N N . SER A 1 82 ? 20.527 -11.482 -15.472 1.00 77.75 82 SER A N 1
ATOM 697 C CA . SER A 1 82 ? 21.585 -10.540 -15.857 1.00 77.75 82 SER A CA 1
ATOM 698 C C . SER A 1 82 ? 21.023 -9.193 -16.326 1.00 77.75 82 SER A C 1
ATOM 700 O O . SER A 1 82 ? 21.566 -8.153 -15.971 1.00 77.75 82 SER A O 1
ATOM 702 N N . ALA A 1 83 ? 19.897 -9.183 -17.053 1.00 79.38 83 ALA A N 1
ATOM 703 C CA . ALA A 1 83 ? 19.207 -7.943 -17.410 1.00 79.38 83 ALA A CA 1
ATOM 704 C C . ALA A 1 83 ? 18.615 -7.248 -16.180 1.00 79.38 83 ALA A C 1
ATOM 706 O O . ALA A 1 83 ? 18.736 -6.035 -16.052 1.00 79.38 83 ALA A O 1
ATOM 707 N N . GLN A 1 84 ? 18.005 -8.008 -15.264 1.00 78.56 84 GLN A N 1
ATOM 708 C CA . GLN A 1 84 ? 17.528 -7.465 -13.992 1.00 78.56 84 GLN A CA 1
ATOM 709 C C . GLN A 1 84 ? 18.670 -6.826 -13.194 1.00 78.56 84 GLN A C 1
ATOM 711 O O . GLN A 1 84 ? 18.574 -5.658 -12.835 1.00 78.56 84 GLN A O 1
ATOM 716 N N . TRP A 1 85 ? 19.771 -7.551 -13.006 1.00 81.00 85 TRP A N 1
ATOM 717 C CA . TRP A 1 85 ? 20.962 -7.048 -12.329 1.00 81.00 85 TRP A CA 1
ATOM 718 C C . TRP A 1 85 ? 21.531 -5.795 -13.006 1.00 81.00 85 TRP A C 1
ATOM 720 O O . TRP A 1 85 ? 21.875 -4.840 -12.321 1.00 81.00 85 TRP A O 1
ATOM 730 N N . CYS A 1 86 ? 21.586 -5.756 -14.341 1.00 84.06 86 CYS A N 1
ATOM 731 C CA . CYS A 1 86 ? 22.067 -4.596 -15.094 1.00 84.06 86 CYS A CA 1
ATOM 732 C C . CYS A 1 86 ? 21.208 -3.346 -14.842 1.00 84.06 86 CYS A C 1
ATOM 734 O O . CYS A 1 86 ? 21.744 -2.264 -14.597 1.00 84.06 86 CYS A O 1
ATOM 736 N N . ILE A 1 87 ? 19.880 -3.496 -14.859 1.00 84.62 87 ILE A N 1
ATOM 737 C CA . ILE A 1 87 ? 18.931 -2.424 -14.531 1.00 84.62 87 ILE A CA 1
ATOM 738 C C . ILE A 1 87 ? 19.133 -1.958 -13.080 1.00 84.62 87 ILE A C 1
ATOM 740 O O . ILE A 1 87 ? 19.321 -0.763 -12.845 1.00 84.62 87 ILE A O 1
ATOM 744 N N . GLU A 1 88 ? 19.166 -2.892 -12.126 1.00 76.94 88 GLU A N 1
ATOM 745 C CA . GLU A 1 88 ? 19.293 -2.607 -10.690 1.00 76.94 88 GLU A CA 1
ATOM 746 C C . GLU A 1 88 ? 20.628 -1.940 -10.334 1.00 76.94 88 GLU A C 1
ATOM 748 O O . GLU A 1 88 ? 20.638 -0.904 -9.667 1.00 76.94 88 GLU A O 1
ATOM 753 N N . LYS A 1 89 ? 21.754 -2.457 -10.847 1.00 80.81 89 LYS A N 1
ATOM 754 C CA . LYS A 1 89 ? 23.097 -1.875 -10.671 1.00 80.81 89 LYS A CA 1
ATOM 755 C C . LYS A 1 89 ? 23.148 -0.420 -11.136 1.00 80.81 89 LYS A C 1
ATOM 757 O O . LYS A 1 89 ? 23.837 0.399 -10.535 1.00 80.81 89 LYS A O 1
ATOM 762 N N . ASN A 1 90 ? 22.425 -0.096 -12.205 1.00 80.69 90 ASN A N 1
ATOM 763 C CA . ASN A 1 90 ? 22.403 1.240 -12.790 1.00 80.69 90 ASN A CA 1
ATOM 764 C C . ASN A 1 90 ? 21.333 2.164 -12.179 1.00 80.69 90 ASN A C 1
ATOM 766 O O . ASN A 1 90 ? 21.049 3.231 -12.733 1.00 80.69 90 ASN A O 1
ATOM 770 N N . GLY A 1 91 ? 20.753 1.789 -11.031 1.00 69.06 91 GLY A N 1
ATOM 771 C CA . GLY A 1 91 ? 19.816 2.622 -10.274 1.00 69.06 91 GLY A CA 1
ATOM 772 C C . GLY A 1 91 ? 18.429 2.707 -10.909 1.00 69.06 91 GLY A C 1
ATOM 773 O O . GLY A 1 91 ? 17.743 3.722 -10.779 1.00 69.06 91 GLY A O 1
ATOM 774 N N . PHE A 1 92 ? 18.035 1.688 -11.667 1.00 74.38 92 PHE A N 1
ATOM 775 C CA . PHE A 1 92 ? 16.671 1.518 -12.149 1.00 74.38 92 PHE A CA 1
ATOM 776 C C . PHE A 1 92 ? 16.026 0.356 -11.403 1.00 74.38 92 PHE A C 1
ATOM 778 O O . PHE A 1 92 ? 16.696 -0.588 -11.002 1.00 74.38 92 PHE A O 1
ATOM 785 N N . ILE A 1 93 ? 14.714 0.409 -11.207 1.00 63.78 93 ILE A N 1
ATOM 786 C CA . ILE A 1 93 ? 14.007 -0.613 -10.434 1.00 63.78 93 ILE A CA 1
ATOM 787 C C . ILE A 1 93 ? 12.921 -1.226 -11.303 1.00 63.78 93 ILE A C 1
ATOM 789 O O . ILE A 1 93 ? 12.141 -0.524 -11.951 1.00 63.78 93 ILE A O 1
ATOM 793 N N . LEU A 1 94 ? 12.878 -2.556 -11.302 1.00 65.38 94 LEU A N 1
ATOM 794 C CA . LEU A 1 94 ? 11.829 -3.319 -11.955 1.00 65.38 94 LEU A CA 1
ATOM 795 C C . LEU A 1 94 ? 10.588 -3.354 -11.070 1.00 65.38 94 LEU A C 1
ATOM 797 O O . LEU A 1 94 ? 10.568 -3.908 -9.974 1.00 65.38 94 LEU A O 1
ATOM 801 N N . TYR A 1 95 ? 9.519 -2.775 -11.584 1.00 56.31 95 TYR A N 1
ATOM 802 C CA . TYR A 1 95 ? 8.186 -2.938 -11.059 1.00 56.31 95 TYR A CA 1
ATOM 803 C C . TYR A 1 95 ? 7.676 -4.353 -11.372 1.00 56.31 95 TYR A C 1
ATOM 805 O O . TYR A 1 95 ? 7.785 -4.831 -12.498 1.00 56.31 95 TYR A O 1
ATOM 813 N N . ALA A 1 96 ? 7.107 -5.019 -10.366 1.00 54.56 96 ALA A N 1
ATOM 814 C CA . ALA A 1 96 ? 6.833 -6.462 -10.336 1.00 54.56 96 ALA A CA 1
ATOM 815 C C . ALA A 1 96 ? 8.032 -7.369 -10.044 1.00 54.56 96 ALA A C 1
ATOM 817 O O . ALA A 1 96 ? 8.118 -8.475 -10.567 1.00 54.56 96 ALA A O 1
ATOM 818 N N . ASP A 1 97 ? 8.895 -6.969 -9.107 1.00 59.44 97 ASP A N 1
ATOM 819 C CA . ASP A 1 97 ? 9.798 -7.928 -8.474 1.00 59.44 97 ASP A CA 1
ATOM 820 C C . ASP A 1 97 ? 8.993 -9.129 -7.940 1.00 59.44 97 ASP A C 1
ATOM 822 O O . ASP A 1 97 ? 8.022 -8.981 -7.184 1.00 59.44 97 ASP A O 1
ATOM 826 N N . LYS A 1 98 ? 9.409 -10.331 -8.350 1.00 59.25 98 LYS A N 1
ATOM 827 C CA . LYS A 1 98 ? 8.887 -11.605 -7.852 1.00 59.25 98 LYS A CA 1
ATOM 828 C C . LYS A 1 98 ? 8.913 -11.606 -6.322 1.00 59.25 98 LYS A C 1
ATOM 830 O O . LYS A 1 98 ? 7.962 -12.083 -5.715 1.00 59.25 98 LYS A O 1
ATOM 835 N N . LYS A 1 99 ? 9.927 -10.978 -5.714 1.00 63.75 99 LYS A N 1
ATOM 836 C CA . LYS A 1 99 ? 10.050 -10.840 -4.260 1.00 63.75 99 LYS A CA 1
ATOM 837 C C . LYS A 1 99 ? 8.935 -9.989 -3.646 1.00 63.75 99 LYS A C 1
ATOM 839 O O . LYS A 1 99 ? 8.420 -10.353 -2.596 1.00 63.75 99 LYS A O 1
ATOM 844 N N . TYR A 1 100 ? 8.502 -8.895 -4.287 1.00 68.94 100 TYR A N 1
ATOM 845 C CA . TYR A 1 100 ? 7.368 -8.101 -3.785 1.00 68.94 100 TYR A CA 1
ATOM 846 C C . TYR A 1 100 ? 6.046 -8.860 -3.933 1.00 68.94 100 TYR A C 1
ATOM 848 O O . TYR A 1 100 ? 5.207 -8.820 -3.034 1.00 68.94 100 TYR A O 1
ATOM 856 N N . LYS A 1 101 ? 5.885 -9.625 -5.020 1.00 69.75 101 LYS A N 1
ATOM 857 C CA . LYS A 1 101 ? 4.725 -10.506 -5.198 1.00 69.75 101 LYS A CA 1
ATOM 858 C C . LYS A 1 101 ? 4.681 -11.574 -4.113 1.00 69.75 101 LYS A C 1
ATOM 860 O O . LYS A 1 101 ? 3.649 -11.749 -3.478 1.00 69.75 101 LYS A O 1
ATOM 865 N N . GLU A 1 102 ? 5.807 -12.239 -3.875 1.00 69.81 102 GLU A N 1
ATOM 866 C CA . GLU A 1 102 ? 5.970 -13.237 -2.819 1.00 69.81 102 GLU A CA 1
ATOM 867 C C . GLU A 1 102 ? 5.754 -12.621 -1.429 1.00 69.81 102 GLU A C 1
ATOM 869 O O . GLU A 1 102 ? 5.118 -13.242 -0.581 1.00 69.81 102 GLU A O 1
ATOM 874 N N . TYR A 1 103 ? 6.214 -11.389 -1.192 1.00 72.56 103 TYR A N 1
ATOM 875 C CA . TYR A 1 103 ? 5.960 -10.643 0.043 1.00 72.56 103 TYR A CA 1
ATOM 876 C C . TYR A 1 103 ? 4.466 -10.357 0.243 1.00 72.56 103 TYR A C 1
ATOM 878 O O . TYR A 1 103 ? 3.925 -10.615 1.317 1.00 72.56 103 TYR A O 1
ATOM 886 N N . LEU A 1 104 ? 3.768 -9.880 -0.790 1.00 71.06 104 LEU A N 1
ATOM 887 C CA . LEU A 1 104 ? 2.328 -9.627 -0.724 1.00 71.06 104 LEU A CA 1
ATOM 888 C C . LEU A 1 104 ? 1.526 -10.919 -0.559 1.00 71.06 104 LEU A C 1
ATOM 890 O O . LEU A 1 104 ? 0.610 -10.937 0.250 1.00 71.06 104 LEU A O 1
ATOM 894 N N . GLN A 1 105 ? 1.897 -12.000 -1.249 1.00 77.75 105 GLN A N 1
ATOM 895 C CA . GLN A 1 105 ? 1.292 -13.331 -1.085 1.00 77.75 105 GLN A CA 1
ATOM 896 C C . GLN A 1 105 ? 1.528 -13.908 0.312 1.00 77.75 105 GLN A C 1
ATOM 898 O O . GLN A 1 105 ? 0.698 -14.632 0.842 1.00 77.75 105 GLN A O 1
ATOM 903 N N . LYS A 1 106 ? 2.663 -13.574 0.931 1.00 79.75 106 LYS A N 1
ATOM 904 C CA . LYS A 1 106 ? 2.942 -13.882 2.333 1.00 79.75 106 LYS A CA 1
ATOM 905 C C . LYS A 1 106 ? 2.079 -13.031 3.275 1.00 79.75 106 LYS A C 1
ATOM 907 O O . LYS A 1 106 ? 1.748 -13.508 4.356 1.00 79.75 106 LYS A O 1
ATOM 912 N N . LYS A 1 107 ? 1.802 -11.771 2.941 1.00 76.12 107 LYS A N 1
ATOM 913 C CA . LYS A 1 107 ? 1.123 -10.805 3.823 1.00 76.12 107 LYS A CA 1
ATOM 914 C C . LYS A 1 107 ? -0.405 -10.840 3.701 1.00 76.12 107 LYS A C 1
ATOM 916 O O . LYS A 1 107 ? -1.082 -10.501 4.664 1.00 76.12 107 LYS A O 1
ATOM 921 N N . TYR A 1 108 ? -0.934 -11.239 2.549 1.00 77.56 108 TYR A N 1
ATOM 922 C CA . TYR A 1 108 ? -2.357 -11.223 2.232 1.00 77.56 108 TYR A CA 1
ATOM 923 C C . TYR A 1 108 ? -2.771 -12.526 1.545 1.00 77.56 108 TYR A C 1
ATOM 925 O O . TYR A 1 108 ? -2.171 -12.916 0.547 1.00 77.56 108 TYR A O 1
ATOM 933 N N . ASP A 1 109 ? -3.864 -13.131 2.011 1.00 76.06 109 ASP A N 1
ATOM 934 C CA . ASP A 1 109 ? -4.396 -14.383 1.447 1.00 76.06 109 ASP A CA 1
ATOM 935 C C . ASP A 1 109 ? -5.350 -14.156 0.255 1.00 76.06 109 ASP A C 1
ATOM 937 O O . ASP A 1 109 ? -5.792 -15.098 -0.402 1.00 76.06 109 ASP A O 1
ATOM 941 N N . ASN A 1 110 ? -5.688 -12.896 -0.047 1.00 81.06 110 ASN A N 1
ATOM 942 C CA . ASN A 1 110 ? -6.645 -12.527 -1.090 1.00 81.06 110 ASN A CA 1
ATOM 943 C C . ASN A 1 110 ? -5.943 -11.989 -2.346 1.00 81.06 110 ASN A C 1
ATOM 945 O O . ASN A 1 110 ? -5.393 -10.884 -2.341 1.00 81.06 110 ASN A O 1
ATOM 949 N N . GLN A 1 111 ? -6.061 -12.723 -3.457 1.00 74.31 111 GLN A N 1
ATOM 950 C CA . GLN A 1 111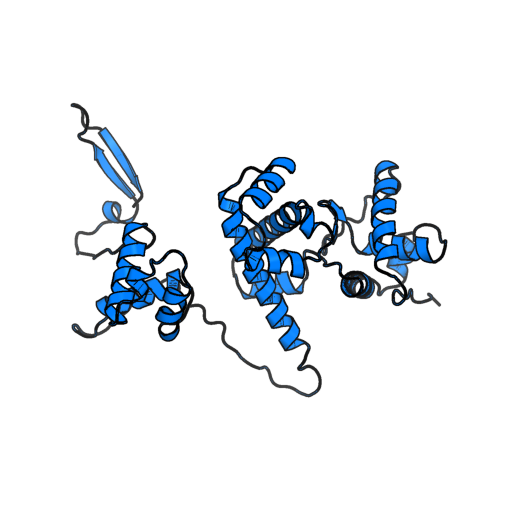 ? -5.484 -12.334 -4.746 1.00 74.31 111 GLN A CA 1
ATOM 951 C C . GLN A 1 111 ? -5.985 -10.965 -5.239 1.00 74.31 111 GLN A C 1
ATOM 953 O O . GLN A 1 111 ? -5.192 -10.173 -5.737 1.00 74.31 111 GLN A O 1
ATOM 958 N N . LYS A 1 112 ? -7.260 -10.621 -5.008 1.00 78.25 112 LYS A N 1
ATOM 959 C CA . LYS A 1 112 ? -7.834 -9.320 -5.397 1.00 78.25 112 LYS A CA 1
ATOM 960 C C . LYS A 1 112 ? -7.173 -8.155 -4.650 1.00 78.25 112 LYS A C 1
ATOM 962 O O . LYS A 1 112 ? -6.960 -7.083 -5.219 1.00 78.25 112 LYS A O 1
ATOM 967 N N . THR A 1 113 ? -6.820 -8.365 -3.381 1.00 74.31 113 THR A N 1
ATOM 968 C CA . THR A 1 113 ? -6.070 -7.392 -2.574 1.00 74.31 113 THR A CA 1
ATOM 969 C C . THR A 1 113 ? -4.657 -7.225 -3.118 1.00 74.31 113 THR A C 1
ATOM 971 O O . THR A 1 113 ? -4.214 -6.096 -3.317 1.00 74.31 113 THR A O 1
ATOM 974 N N . ILE A 1 114 ? -3.974 -8.328 -3.434 1.00 70.94 114 ILE A N 1
ATOM 975 C CA . ILE A 1 114 ? -2.628 -8.311 -4.027 1.00 70.94 114 ILE A CA 1
ATOM 976 C C . ILE A 1 114 ? -2.633 -7.539 -5.353 1.00 70.94 114 ILE A C 1
ATOM 978 O O . ILE A 1 114 ? -1.809 -6.644 -5.549 1.00 70.94 114 ILE A O 1
ATOM 982 N N . ASP A 1 115 ? -3.603 -7.812 -6.226 1.00 72.81 115 ASP A N 1
ATOM 983 C CA . ASP A 1 115 ? -3.734 -7.146 -7.526 1.00 72.81 115 ASP A CA 1
ATOM 984 C C . ASP A 1 115 ? -3.996 -5.638 -7.372 1.00 72.81 115 ASP A C 1
ATOM 986 O O . ASP A 1 115 ? -3.475 -4.823 -8.136 1.00 72.81 115 ASP A O 1
ATOM 990 N N . THR A 1 116 ? -4.741 -5.244 -6.335 1.00 76.81 116 THR A N 1
ATOM 991 C CA . THR A 1 116 ? -5.023 -3.838 -6.005 1.00 76.81 116 THR A CA 1
ATOM 992 C C . THR A 1 116 ? -3.795 -3.131 -5.413 1.00 76.81 116 THR A C 1
ATOM 994 O O . THR A 1 116 ? -3.554 -1.953 -5.687 1.00 76.81 116 THR A O 1
ATOM 997 N N . TYR A 1 117 ? -2.976 -3.827 -4.618 1.00 74.50 117 TYR A N 1
ATOM 998 C CA . TYR A 1 117 ? -1.682 -3.313 -4.153 1.00 74.50 117 TYR A CA 1
ATOM 999 C C . TYR A 1 117 ? -0.748 -3.037 -5.324 1.00 74.50 117 TYR A C 1
ATOM 1001 O O . TYR A 1 117 ? -0.152 -1.964 -5.377 1.00 74.50 117 TYR A O 1
ATOM 1009 N N . TYR A 1 118 ? -0.697 -3.953 -6.291 1.00 71.31 118 TYR A N 1
ATOM 1010 C CA . TYR A 1 118 ? 0.001 -3.726 -7.547 1.00 71.31 118 TYR A CA 1
ATOM 1011 C C . TYR A 1 118 ? -0.585 -2.517 -8.283 1.00 71.31 118 TYR A C 1
ATOM 1013 O O . TYR A 1 118 ? 0.067 -1.480 -8.363 1.00 71.31 118 TYR A O 1
ATOM 1021 N N . SER A 1 119 ? -1.835 -2.583 -8.740 1.00 72.50 119 SER A N 1
ATOM 1022 C CA . SER A 1 119 ? -2.478 -1.497 -9.495 1.00 72.50 119 SER A CA 1
ATOM 1023 C C . SER A 1 119 ? -2.200 -0.107 -8.908 1.00 72.50 119 SER A C 1
ATOM 1025 O O . SER A 1 119 ? -1.820 0.814 -9.632 1.00 72.50 119 SER A O 1
ATOM 1027 N N . ASP A 1 120 ? -2.318 0.046 -7.592 1.00 75.00 120 ASP A N 1
ATOM 1028 C CA . ASP A 1 120 ? -2.117 1.346 -6.965 1.00 75.00 120 ASP A CA 1
ATOM 1029 C C . ASP A 1 120 ? -0.643 1.716 -6.802 1.00 75.00 120 ASP A C 1
ATOM 1031 O O . ASP A 1 120 ? -0.300 2.869 -7.033 1.00 75.00 120 ASP A O 1
ATOM 1035 N N . LEU A 1 121 ? 0.260 0.771 -6.521 1.00 71.94 121 LEU A N 1
ATOM 1036 C CA . LEU A 1 121 ? 1.701 1.048 -6.526 1.00 71.94 121 LEU A CA 1
ATOM 1037 C C . LEU A 1 121 ? 2.159 1.565 -7.900 1.00 71.94 121 LEU A C 1
ATOM 1039 O O . LEU A 1 121 ? 2.925 2.522 -7.981 1.00 71.94 121 LEU A O 1
ATOM 1043 N N . LYS A 1 122 ? 1.627 0.984 -8.982 1.00 73.00 122 LYS A N 1
ATOM 1044 C CA . LYS A 1 122 ? 1.884 1.413 -10.363 1.00 73.00 122 LYS A CA 1
ATOM 1045 C C . LYS A 1 122 ? 1.411 2.845 -10.610 1.00 73.00 122 LYS A C 1
ATOM 1047 O O . LYS A 1 122 ? 2.160 3.653 -11.160 1.00 73.00 122 LYS A O 1
ATOM 1052 N N . LYS A 1 123 ? 0.194 3.179 -10.165 1.00 74.19 123 LYS A N 1
ATOM 1053 C CA . LYS A 1 123 ? -0.322 4.557 -10.218 1.00 74.19 123 LYS A CA 1
ATOM 1054 C C . LYS A 1 123 ? 0.562 5.511 -9.414 1.00 74.19 123 LYS A C 1
ATOM 1056 O O . LYS A 1 123 ? 0.886 6.583 -9.913 1.00 74.19 123 LYS A O 1
ATOM 1061 N N . ALA A 1 124 ? 1.003 5.104 -8.223 1.00 73.06 124 ALA A N 1
ATOM 1062 C CA . ALA A 1 124 ? 1.871 5.905 -7.363 1.00 73.06 124 ALA A CA 1
ATOM 1063 C C . ALA A 1 124 ? 3.164 6.288 -8.070 1.00 73.06 124 ALA A C 1
ATOM 1065 O O . ALA A 1 124 ? 3.511 7.458 -8.151 1.00 73.06 124 ALA A O 1
ATOM 1066 N N . ILE A 1 125 ? 3.858 5.299 -8.623 1.00 72.56 125 ILE A N 1
ATOM 1067 C CA . ILE A 1 125 ? 5.135 5.517 -9.297 1.00 72.56 125 ILE A CA 1
ATOM 1068 C C . ILE A 1 125 ? 4.954 6.502 -10.445 1.00 72.56 125 ILE A C 1
ATOM 1070 O O . ILE A 1 125 ? 5.716 7.457 -10.549 1.00 72.56 125 ILE A O 1
ATOM 1074 N N . LYS A 1 126 ? 3.898 6.322 -11.245 1.00 74.25 126 LYS A N 1
ATOM 1075 C CA . LYS A 1 126 ? 3.586 7.213 -12.363 1.00 74.25 126 LYS A CA 1
ATOM 1076 C C . LYS A 1 126 ? 3.346 8.655 -11.900 1.00 74.25 126 LYS A C 1
ATOM 1078 O O . LYS A 1 126 ? 3.927 9.576 -12.459 1.00 74.25 126 LYS A O 1
ATOM 1083 N N . ILE A 1 127 ? 2.531 8.850 -10.860 1.00 76.69 127 ILE A N 1
ATOM 1084 C CA . ILE A 1 127 ? 2.220 10.187 -10.332 1.00 76.69 127 ILE A CA 1
ATOM 1085 C C . ILE A 1 127 ? 3.465 10.842 -9.731 1.00 76.69 127 ILE A C 1
ATOM 1087 O O . ILE A 1 127 ? 3.756 12.000 -10.015 1.00 76.69 127 ILE A O 1
ATOM 1091 N N . PHE A 1 128 ? 4.243 10.124 -8.930 1.00 75.00 128 PHE A N 1
ATOM 1092 C CA . PHE A 1 128 ? 5.397 10.727 -8.272 1.00 75.00 128 PHE A CA 1
ATOM 1093 C C . PHE A 1 128 ? 6.577 10.957 -9.225 1.00 75.00 128 PHE A C 1
ATOM 1095 O O . PHE A 1 128 ? 7.257 11.964 -9.073 1.00 75.00 128 PHE A O 1
ATOM 1102 N N . GLN A 1 129 ? 6.798 10.113 -10.240 1.00 73.69 129 GLN A N 1
ATOM 1103 C CA . GLN A 1 129 ? 7.811 10.370 -11.280 1.00 73.69 129 GLN A CA 1
ATOM 1104 C C . GLN A 1 129 ? 7.485 11.590 -12.149 1.00 73.69 129 GLN A C 1
ATOM 1106 O O . GLN A 1 129 ? 8.391 12.196 -12.715 1.00 73.69 129 GLN A O 1
ATOM 1111 N N . ASN A 1 130 ? 6.211 11.966 -12.254 1.00 78.94 130 ASN A N 1
ATOM 1112 C CA . ASN A 1 130 ? 5.809 13.172 -12.971 1.00 78.94 130 ASN A CA 1
ATOM 1113 C C . ASN A 1 130 ? 6.080 14.466 -12.165 1.00 78.94 130 ASN A C 1
ATOM 1115 O O . ASN A 1 130 ? 6.031 15.561 -12.714 1.00 78.94 130 ASN A O 1
ATOM 1119 N N . ILE A 1 131 ? 6.471 14.362 -10.888 1.00 80.44 131 ILE A N 1
ATOM 1120 C CA . ILE A 1 131 ? 6.954 15.503 -10.100 1.00 80.44 131 ILE A CA 1
ATOM 1121 C C . ILE A 1 131 ? 8.416 15.790 -10.477 1.00 80.44 131 ILE A C 1
ATOM 1123 O O . ILE A 1 131 ? 9.279 14.923 -10.347 1.00 80.44 131 ILE A O 1
ATOM 1127 N N . GLU A 1 132 ? 8.719 17.024 -10.890 1.00 78.38 132 GLU A N 1
ATOM 1128 C CA . GLU A 1 132 ? 10.018 17.423 -11.463 1.00 78.38 132 GLU A CA 1
ATOM 1129 C C . GLU A 1 132 ? 11.230 17.004 -10.609 1.00 78.38 132 GLU A C 1
ATOM 1131 O O . GLU A 1 132 ? 12.155 16.365 -11.112 1.00 78.38 132 GLU A O 1
ATOM 1136 N N . LYS A 1 133 ? 11.185 17.247 -9.291 1.00 79.94 133 LYS A N 1
ATOM 1137 C CA . LYS A 1 133 ? 12.260 16.877 -8.345 1.00 79.94 133 LYS A CA 1
ATOM 1138 C C . LYS A 1 133 ? 12.461 15.365 -8.160 1.00 79.94 133 LYS A C 1
ATOM 1140 O O . LYS A 1 133 ? 13.453 14.945 -7.566 1.00 79.94 133 LYS A O 1
ATOM 1145 N N . LEU A 1 134 ? 11.511 14.546 -8.610 1.00 75.62 134 LEU A N 1
ATOM 1146 C CA . LEU A 1 134 ? 11.518 13.085 -8.493 1.00 75.62 134 LEU A CA 1
ATOM 1147 C C . LEU A 1 134 ? 11.696 12.375 -9.839 1.00 75.62 134 LEU A C 1
ATOM 1149 O O . LEU A 1 134 ? 11.915 11.166 -9.857 1.00 75.62 134 LEU A O 1
ATOM 1153 N N . LYS A 1 135 ? 11.659 13.110 -10.954 1.00 71.69 135 LYS A N 1
ATOM 1154 C CA . LYS A 1 135 ? 11.685 12.567 -12.320 1.00 71.69 135 LYS A CA 1
ATOM 1155 C C . LYS A 1 135 ? 12.863 11.631 -12.599 1.00 71.69 135 LYS A C 1
ATOM 1157 O O . LYS A 1 135 ? 12.718 10.649 -13.321 1.00 71.69 135 LYS A O 1
ATOM 1162 N N . ASN A 1 136 ? 14.014 11.927 -11.999 1.00 66.88 136 ASN A N 1
ATOM 1163 C CA . ASN A 1 136 ? 15.254 11.169 -12.183 1.00 66.88 136 ASN A CA 1
ATOM 1164 C C . ASN A 1 136 ? 15.595 10.245 -11.005 1.00 66.88 136 ASN A C 1
ATOM 1166 O O . ASN A 1 136 ? 16.624 9.565 -11.062 1.00 66.88 136 ASN A O 1
ATOM 1170 N N . LYS A 1 137 ? 14.765 10.242 -9.954 1.00 69.31 137 LYS A N 1
ATOM 1171 C CA . LYS A 1 137 ? 14.982 9.439 -8.752 1.00 69.31 137 LYS A CA 1
ATOM 1172 C C . LYS A 1 137 ? 14.579 7.988 -8.980 1.00 69.31 137 LYS A C 1
ATOM 1174 O O . LYS A 1 137 ? 13.673 7.694 -9.765 1.00 69.31 137 LYS A O 1
ATOM 1179 N N . ASP A 1 138 ? 15.253 7.077 -8.290 1.00 64.31 138 ASP A N 1
ATOM 1180 C CA . ASP A 1 138 ? 14.864 5.669 -8.307 1.00 64.31 138 ASP A CA 1
ATOM 1181 C C . ASP A 1 138 ? 13.592 5.424 -7.470 1.00 64.31 138 ASP A C 1
ATOM 1183 O O . ASP A 1 138 ? 13.144 6.267 -6.695 1.00 64.31 138 ASP A O 1
ATOM 1187 N N . LEU A 1 139 ? 12.973 4.254 -7.620 1.00 66.44 139 LEU A N 1
ATOM 1188 C CA . LEU A 1 139 ? 11.751 3.887 -6.893 1.00 66.44 139 LEU A CA 1
ATOM 1189 C C . LEU A 1 139 ? 11.892 3.976 -5.369 1.00 66.44 139 LEU A C 1
ATOM 1191 O O . LEU A 1 139 ? 10.943 4.364 -4.695 1.00 66.44 139 LEU A O 1
ATOM 1195 N N . ASN A 1 140 ? 13.047 3.603 -4.816 1.00 67.38 140 ASN A N 1
ATOM 1196 C CA . ASN A 1 140 ? 13.277 3.606 -3.374 1.00 67.38 140 ASN A CA 1
ATOM 1197 C C . ASN A 1 140 ? 13.375 5.035 -2.859 1.00 67.38 140 ASN A C 1
ATOM 1199 O O . ASN A 1 140 ? 12.822 5.351 -1.809 1.00 67.38 140 ASN A O 1
ATOM 1203 N N . GLU A 1 141 ? 14.062 5.899 -3.595 1.00 73.31 141 GLU A N 1
ATOM 1204 C CA . GLU A 1 141 ? 14.139 7.327 -3.323 1.00 73.31 141 GLU A CA 1
ATOM 1205 C C . GLU A 1 141 ? 12.774 7.996 -3.451 1.00 73.31 141 GLU A C 1
ATOM 1207 O O . GLU A 1 141 ? 12.390 8.776 -2.580 1.00 73.31 141 GLU A O 1
ATOM 1212 N N . ILE A 1 142 ? 12.011 7.646 -4.487 1.00 73.12 142 ILE A N 1
ATOM 1213 C CA . ILE A 1 142 ? 10.641 8.113 -4.662 1.00 73.12 142 ILE A CA 1
ATOM 1214 C C . ILE A 1 142 ? 9.806 7.676 -3.458 1.00 73.12 142 ILE A C 1
ATOM 1216 O O . ILE A 1 142 ? 9.195 8.529 -2.824 1.00 73.12 142 ILE A O 1
ATOM 1220 N N . PHE A 1 143 ? 9.806 6.390 -3.090 1.00 72.06 143 PHE A N 1
ATOM 1221 C CA . PHE A 1 143 ? 9.028 5.880 -1.958 1.00 72.06 143 PHE A CA 1
ATOM 1222 C C . PHE A 1 143 ? 9.464 6.450 -0.613 1.00 72.06 143 PHE A C 1
ATOM 1224 O O . PHE A 1 143 ? 8.601 6.697 0.226 1.00 72.06 143 PHE A O 1
ATOM 1231 N N . LYS A 1 144 ? 10.760 6.713 -0.410 1.00 75.00 144 LYS A N 1
ATOM 1232 C CA . LYS A 1 144 ? 11.254 7.446 0.764 1.00 75.00 144 LYS A CA 1
ATOM 1233 C C . LYS A 1 144 ? 10.708 8.871 0.789 1.00 75.00 144 LYS A C 1
ATOM 1235 O O . LYS A 1 144 ? 10.215 9.308 1.823 1.00 75.00 144 LYS A O 1
ATOM 1240 N N . SER A 1 145 ? 10.725 9.569 -0.345 1.00 74.31 145 SER A N 1
ATOM 1241 C CA . SER A 1 145 ? 10.132 10.904 -0.446 1.00 74.31 145 SER A CA 1
ATOM 1242 C C . SER A 1 145 ? 8.606 10.880 -0.279 1.00 74.31 145 SER A C 1
ATOM 1244 O O . SER A 1 145 ? 8.055 11.795 0.330 1.00 74.31 145 SER A O 1
ATOM 1246 N N . MET A 1 146 ? 7.918 9.812 -0.712 1.00 70.50 146 MET A N 1
ATOM 1247 C CA . MET A 1 146 ? 6.494 9.604 -0.408 1.00 70.50 146 MET A CA 1
ATOM 1248 C C . MET A 1 146 ? 6.269 9.400 1.098 1.00 70.50 146 MET A C 1
ATOM 1250 O O . MET A 1 146 ? 5.335 9.963 1.669 1.00 70.50 146 MET A O 1
ATOM 1254 N N . SER A 1 147 ? 7.100 8.579 1.753 1.00 69.69 147 SER A N 1
ATOM 1255 C CA . SER A 1 147 ? 6.920 8.213 3.162 1.00 69.69 147 SER A CA 1
ATOM 1256 C C . SER A 1 147 ? 7.264 9.350 4.116 1.00 69.69 147 SER A C 1
ATOM 1258 O O . SER A 1 147 ? 6.577 9.520 5.121 1.00 69.69 147 SER A O 1
ATOM 1260 N N . ASN A 1 148 ? 8.289 10.139 3.789 1.00 68.69 148 ASN A N 1
ATOM 1261 C CA . ASN A 1 148 ? 8.844 11.174 4.663 1.00 68.69 148 ASN A CA 1
ATOM 1262 C C . ASN A 1 148 ? 8.153 12.536 4.518 1.00 68.69 148 ASN A C 1
ATOM 1264 O O . ASN A 1 148 ? 8.535 13.486 5.188 1.00 68.69 148 ASN A O 1
ATOM 1268 N N . SER A 1 149 ? 7.094 12.624 3.704 1.00 65.75 149 SER A N 1
ATOM 1269 C CA . SER A 1 149 ? 6.355 13.870 3.447 1.00 65.75 149 SER A CA 1
ATOM 1270 C C . SER A 1 149 ? 7.184 14.950 2.734 1.00 65.75 149 SER A C 1
ATOM 1272 O O . SER A 1 149 ? 6.827 16.121 2.780 1.00 65.75 149 SER A O 1
ATOM 1274 N N . ASP A 1 150 ? 8.245 14.559 2.017 1.00 70.88 150 ASP A N 1
ATOM 1275 C CA . ASP A 1 150 ? 9.048 15.468 1.176 1.00 70.88 150 ASP A CA 1
ATOM 1276 C C . ASP A 1 150 ? 8.246 16.024 -0.016 1.00 70.88 150 ASP A C 1
ATOM 1278 O O . ASP A 1 150 ? 8.687 16.947 -0.705 1.00 70.88 150 ASP A O 1
ATOM 1282 N N . VAL A 1 151 ? 7.102 15.403 -0.307 1.00 73.25 151 VAL A N 1
ATOM 1283 C CA . VAL A 1 151 ? 6.170 15.768 -1.372 1.00 73.25 151 VAL A CA 1
ATOM 1284 C C . VAL A 1 151 ? 4.902 16.330 -0.747 1.00 73.25 151 VAL A C 1
ATOM 1286 O O . VAL A 1 151 ? 4.235 15.627 0.019 1.00 73.25 151 VAL A O 1
ATOM 1289 N N . SER A 1 152 ? 4.563 17.574 -1.088 1.00 79.44 152 SER A N 1
ATOM 1290 C CA . SER A 1 152 ? 3.326 18.195 -0.615 1.00 79.44 152 SER A CA 1
ATOM 1291 C C . SER A 1 152 ? 2.112 17.622 -1.349 1.00 79.44 152 SER A C 1
ATOM 1293 O O . SER A 1 152 ? 2.214 17.090 -2.461 1.00 79.44 152 SER A O 1
ATOM 1295 N N . PHE A 1 153 ? 0.934 17.745 -0.736 1.00 77.56 153 PHE A N 1
ATOM 1296 C CA . PHE A 1 153 ? -0.307 17.354 -1.398 1.00 77.56 153 PHE A CA 1
ATOM 1297 C C . PHE A 1 153 ? -0.543 18.168 -2.679 1.00 77.56 153 PHE A C 1
ATOM 1299 O O . PHE A 1 153 ? -1.044 17.603 -3.645 1.00 77.56 153 PHE A O 1
ATOM 1306 N N . GLU A 1 154 ? -0.145 19.448 -2.743 1.00 80.69 154 GLU A N 1
ATOM 1307 C CA . GLU A 1 154 ? -0.299 20.244 -3.970 1.00 80.69 154 GLU A CA 1
ATOM 1308 C C . GLU A 1 154 ? 0.567 19.724 -5.124 1.00 80.69 154 GLU A C 1
ATOM 1310 O O . GLU A 1 154 ? 0.102 19.669 -6.262 1.00 8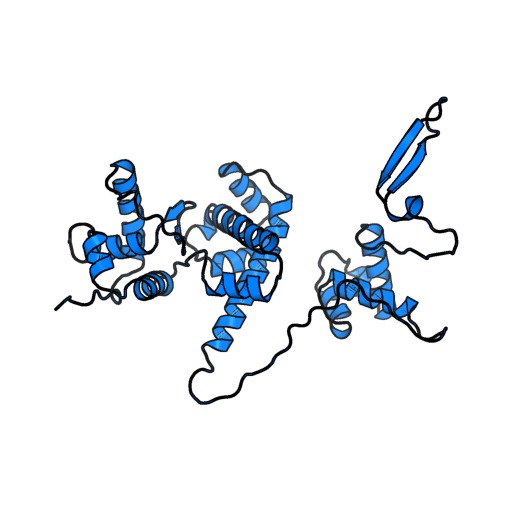0.69 154 GLU A O 1
ATOM 1315 N N . GLU A 1 155 ? 1.810 19.314 -4.850 1.00 81.50 155 GLU A N 1
ATOM 1316 C CA . GLU A 1 155 ? 2.703 18.741 -5.867 1.00 81.50 155 GLU A CA 1
ATOM 1317 C C . GLU A 1 155 ? 2.147 17.420 -6.416 1.00 81.50 155 GLU A C 1
ATOM 1319 O O . GLU A 1 155 ? 2.144 17.194 -7.630 1.00 81.50 155 GLU A O 1
ATOM 1324 N N . TYR A 1 156 ? 1.629 16.567 -5.528 1.00 82.50 156 TYR A N 1
ATOM 1325 C CA . TYR A 1 156 ? 0.934 15.343 -5.917 1.00 82.50 156 TYR A CA 1
ATOM 1326 C C . TYR A 1 156 ? -0.348 15.641 -6.708 1.00 82.50 156 TYR A C 1
ATOM 1328 O O . TYR A 1 156 ? -0.573 15.035 -7.755 1.00 82.50 156 TYR A O 1
ATOM 1336 N N . ASP A 1 157 ? -1.176 16.578 -6.234 1.00 80.44 157 ASP A N 1
ATOM 1337 C CA . ASP A 1 157 ? -2.471 16.904 -6.835 1.00 80.44 157 ASP A CA 1
ATOM 1338 C C . ASP A 1 157 ? -2.315 17.499 -8.239 1.00 80.44 157 ASP A C 1
ATOM 1340 O O . ASP A 1 157 ? -3.060 17.158 -9.160 1.00 80.44 157 ASP A O 1
ATOM 1344 N N . LYS A 1 158 ? -1.294 18.338 -8.433 1.00 84.44 158 LYS A N 1
ATOM 1345 C CA . LYS A 1 158 ? -0.913 18.840 -9.754 1.00 84.44 158 LYS A CA 1
ATOM 1346 C C . LYS A 1 158 ? -0.513 17.689 -10.678 1.00 84.44 158 LYS A C 1
ATOM 1348 O O . LYS A 1 158 ? -1.056 17.560 -11.773 1.00 84.44 158 LYS A O 1
ATOM 1353 N N . SER A 1 159 ? 0.381 16.823 -10.210 1.00 81.62 159 SER A N 1
ATOM 1354 C CA . SER A 1 159 ? 0.901 15.715 -11.006 1.00 81.62 159 SER A CA 1
ATOM 1355 C C . SER A 1 159 ? -0.177 14.691 -11.395 1.00 81.62 159 SER A C 1
ATOM 1357 O O . SER A 1 159 ? -0.237 14.248 -12.543 1.00 81.62 159 SER A O 1
ATOM 1359 N N . GLN A 1 160 ? -1.078 14.330 -10.472 1.00 82.06 160 GLN A N 1
ATOM 1360 C CA . GLN A 1 160 ? -2.159 13.389 -10.778 1.00 82.06 160 GLN A CA 1
ATOM 1361 C C . GLN A 1 160 ? -3.099 13.949 -11.858 1.00 82.06 160 GLN A C 1
ATOM 1363 O O . GLN A 1 160 ? -3.481 13.211 -12.766 1.00 82.06 160 GLN A O 1
ATOM 1368 N N . LYS A 1 161 ? -3.407 15.255 -11.805 1.00 83.38 161 LYS A N 1
ATOM 1369 C CA . LYS A 1 161 ? -4.291 15.931 -12.764 1.00 83.38 161 LYS A CA 1
ATOM 1370 C C . LYS A 1 161 ? -3.675 16.006 -14.154 1.00 83.38 161 LYS A C 1
ATOM 1372 O O . LYS A 1 161 ? -4.371 15.747 -15.130 1.00 83.38 161 LYS A O 1
ATOM 1377 N N . GLU A 1 162 ? -2.379 16.302 -14.249 1.00 83.81 162 GLU A N 1
ATOM 1378 C CA . GLU A 1 162 ? -1.638 16.295 -15.521 1.00 83.81 162 GLU A CA 1
ATOM 1379 C C . GLU A 1 162 ? -1.670 14.920 -16.204 1.00 83.81 162 GLU A C 1
ATOM 1381 O O . GLU A 1 162 ? -1.728 14.826 -17.428 1.00 83.81 162 GLU A O 1
ATOM 1386 N N . LEU A 1 163 ? -1.701 13.844 -15.415 1.00 78.00 163 LEU A N 1
ATOM 1387 C CA . LEU A 1 163 ? -1.809 12.470 -15.906 1.00 78.00 163 LEU A CA 1
ATOM 1388 C C . LEU A 1 163 ? -3.257 12.008 -16.152 1.00 78.00 163 LEU A C 1
ATOM 1390 O O . LEU A 1 163 ? -3.466 10.851 -16.527 1.00 78.00 163 LEU A O 1
ATOM 1394 N N . GLY A 1 164 ? -4.248 12.880 -15.939 1.00 76.44 164 GLY A N 1
ATOM 1395 C CA . GLY A 1 164 ? -5.670 12.574 -16.110 1.00 76.44 164 GLY A CA 1
ATOM 1396 C C . GLY A 1 164 ? -6.286 11.745 -14.978 1.00 76.44 164 GLY A C 1
ATOM 1397 O O . GLY A 1 164 ? -7.374 11.196 -15.145 1.00 76.44 164 GLY A O 1
ATOM 1398 N N . PHE A 1 165 ? -5.613 11.631 -13.831 1.00 75.25 165 PHE A N 1
ATOM 1399 C CA . PHE A 1 165 ? -6.177 11.036 -12.620 1.00 75.25 165 PHE A CA 1
ATOM 1400 C C . PHE A 1 165 ? -6.916 12.097 -11.793 1.00 75.25 165 PHE A C 1
ATOM 1402 O O . PHE A 1 165 ? -6.560 13.274 -11.804 1.00 75.25 165 PHE A O 1
ATOM 1409 N N . ASN A 1 166 ? -7.945 11.679 -11.052 1.00 67.94 166 ASN A N 1
ATOM 1410 C CA . ASN A 1 166 ? -8.712 12.577 -10.190 1.00 67.94 166 ASN A CA 1
ATOM 1411 C C . ASN A 1 166 ? -9.158 11.847 -8.915 1.00 67.94 166 ASN A C 1
ATOM 1413 O O . ASN A 1 166 ? -10.338 11.555 -8.732 1.00 67.94 166 ASN A O 1
ATOM 1417 N N . ASP A 1 167 ? -8.195 11.491 -8.060 1.00 69.25 167 ASP A N 1
ATOM 1418 C CA . ASP A 1 167 ? -8.459 10.755 -6.823 1.00 69.25 167 ASP A CA 1
ATOM 1419 C C . ASP A 1 167 ? -7.646 11.325 -5.651 1.00 69.25 167 ASP A C 1
ATOM 1421 O O . ASP A 1 167 ? -6.478 11.000 -5.420 1.00 69.25 167 ASP A O 1
ATOM 1425 N N . LYS A 1 168 ? -8.299 12.191 -4.873 1.00 66.25 168 LYS A N 1
ATOM 1426 C CA . LYS A 1 168 ? -7.709 12.808 -3.677 1.00 66.25 168 LYS A CA 1
ATOM 1427 C C . LYS A 1 168 ? -7.486 11.803 -2.542 1.00 66.25 168 LYS A C 1
ATOM 1429 O O . LYS A 1 168 ? -6.575 11.995 -1.742 1.00 66.25 168 LYS A O 1
ATOM 1434 N N . SER A 1 169 ? -8.280 10.731 -2.482 1.00 65.81 169 SER A N 1
ATOM 1435 C CA . SER A 1 169 ? -8.162 9.682 -1.456 1.00 65.81 169 SER A CA 1
ATOM 1436 C C . SER A 1 169 ? -6.966 8.756 -1.706 1.00 65.81 169 SER A C 1
ATOM 1438 O O . SER A 1 169 ? -6.408 8.152 -0.780 1.00 65.81 169 SER A O 1
ATOM 1440 N N . LEU A 1 170 ? -6.515 8.704 -2.962 1.00 69.38 170 LEU A N 1
ATOM 1441 C CA . LEU A 1 170 ? -5.396 7.886 -3.392 1.00 69.38 170 LEU A CA 1
ATOM 1442 C C . LEU A 1 170 ? -4.089 8.310 -2.709 1.00 69.38 170 LEU A C 1
ATOM 1444 O O . LEU A 1 170 ? -3.327 7.433 -2.327 1.00 69.38 170 LEU A O 1
ATOM 1448 N N . PHE A 1 171 ? -3.848 9.596 -2.430 1.00 69.81 171 PHE A N 1
ATOM 1449 C CA . PHE A 1 171 ? -2.579 10.057 -1.835 1.00 69.81 171 PHE A CA 1
ATOM 1450 C C . PHE A 1 171 ? -2.208 9.330 -0.527 1.00 69.81 171 PHE A C 1
ATOM 1452 O O . PHE A 1 171 ? -1.116 8.771 -0.404 1.00 69.81 171 PHE A O 1
ATOM 1459 N N . ASN A 1 172 ? -3.143 9.257 0.426 1.00 71.00 172 ASN A N 1
ATOM 1460 C CA . ASN A 1 172 ? -2.926 8.589 1.717 1.00 71.00 172 ASN A CA 1
ATOM 1461 C C . ASN A 1 172 ? -2.799 7.066 1.561 1.00 71.00 172 ASN A C 1
ATOM 1463 O O . ASN A 1 172 ? -1.956 6.420 2.196 1.00 71.00 172 ASN A O 1
ATOM 1467 N N . THR A 1 173 ? -3.592 6.495 0.653 1.00 70.62 173 THR A N 1
ATOM 1468 C CA . THR A 1 173 ? -3.516 5.077 0.284 1.00 70.62 173 THR A CA 1
ATOM 1469 C C . THR A 1 173 ? -2.139 4.738 -0.291 1.00 70.62 173 THR A C 1
ATOM 1471 O O . THR A 1 173 ? -1.524 3.740 0.089 1.00 70.62 173 THR A O 1
ATOM 1474 N N . LEU A 1 174 ? -1.605 5.595 -1.160 1.00 69.88 174 LEU A N 1
ATOM 1475 C CA . LEU A 1 174 ? -0.294 5.428 -1.776 1.00 69.88 174 LEU A CA 1
ATOM 1476 C C . LEU A 1 174 ? 0.841 5.577 -0.770 1.00 69.88 174 LEU A C 1
ATOM 1478 O O . LEU A 1 174 ? 1.770 4.775 -0.807 1.00 69.88 174 LEU A O 1
ATOM 1482 N N . LYS A 1 175 ? 0.744 6.521 0.173 1.00 71.38 175 LYS A N 1
ATOM 1483 C CA . LYS A 1 175 ? 1.718 6.667 1.267 1.00 71.38 175 LYS A CA 1
ATOM 1484 C C . LYS A 1 175 ? 1.824 5.381 2.096 1.00 71.38 175 LYS A C 1
ATOM 1486 O O . LYS A 1 175 ? 2.921 4.899 2.384 1.00 71.38 175 LYS A O 1
ATOM 1491 N N . THR A 1 176 ? 0.682 4.762 2.391 1.00 73.06 176 THR A N 1
ATOM 1492 C CA . THR A 1 176 ? 0.602 3.480 3.112 1.00 73.06 176 THR A CA 1
ATOM 1493 C C . THR A 1 176 ? 1.200 2.322 2.301 1.00 73.06 176 THR A C 1
ATOM 1495 O O . THR A 1 176 ? 1.957 1.496 2.823 1.00 73.06 176 THR A O 1
ATOM 1498 N N . LYS A 1 177 ? 0.917 2.272 0.994 1.00 73.19 177 LYS A N 1
ATOM 1499 C CA . LYS A 1 177 ? 1.452 1.244 0.083 1.00 73.19 177 LYS A CA 1
ATOM 1500 C C . LYS A 1 177 ? 2.958 1.389 -0.146 1.00 73.19 177 LYS A C 1
ATOM 1502 O O . LYS A 1 177 ? 3.666 0.384 -0.132 1.00 73.19 177 LYS A O 1
ATOM 1507 N N . ALA A 1 178 ? 3.459 2.617 -0.259 1.00 69.50 178 ALA A N 1
ATOM 1508 C CA . ALA A 1 178 ? 4.883 2.937 -0.334 1.00 69.50 178 ALA A CA 1
ATOM 1509 C C . ALA A 1 178 ? 5.637 2.447 0.907 1.00 69.50 178 ALA A C 1
ATOM 1511 O O . ALA A 1 178 ? 6.663 1.777 0.791 1.00 69.50 178 ALA A O 1
ATOM 1512 N N . LYS A 1 179 ? 5.088 2.698 2.103 1.00 74.44 179 LYS A N 1
ATOM 1513 C CA . LYS A 1 179 ? 5.649 2.192 3.362 1.00 74.44 179 LYS A CA 1
ATOM 1514 C C . LYS A 1 179 ? 5.735 0.663 3.371 1.00 74.44 179 LYS A C 1
ATOM 1516 O O . LYS A 1 179 ? 6.785 0.113 3.687 1.00 74.44 179 LYS A O 1
ATOM 1521 N N . THR A 1 180 ? 4.673 -0.008 2.922 1.00 73.44 180 THR A N 1
ATOM 1522 C CA . THR A 1 180 ? 4.635 -1.476 2.791 1.00 73.44 180 THR A CA 1
ATOM 1523 C C . THR A 1 180 ? 5.707 -2.002 1.827 1.00 73.44 180 THR A C 1
ATOM 1525 O O . THR A 1 180 ? 6.304 -3.047 2.068 1.00 73.44 180 THR A O 1
ATOM 1528 N N . TYR A 1 181 ? 5.970 -1.294 0.727 1.00 71.12 181 TYR A N 1
ATOM 1529 C CA . TYR A 1 181 ? 7.030 -1.655 -0.218 1.00 71.12 181 TYR A CA 1
ATOM 1530 C C . TYR A 1 181 ? 8.436 -1.472 0.383 1.00 71.12 181 TYR A C 1
ATOM 1532 O O . TYR A 1 181 ? 9.284 -2.354 0.256 1.00 71.12 181 TYR A O 1
ATOM 1540 N N . LEU A 1 182 ? 8.678 -0.370 1.101 1.00 71.38 182 LEU A N 1
ATOM 1541 C CA . LEU A 1 182 ? 9.951 -0.132 1.793 1.00 71.38 182 LEU A CA 1
ATOM 1542 C C . LEU A 1 182 ? 10.224 -1.169 2.895 1.00 71.38 182 LEU A C 1
ATOM 1544 O O . LEU A 1 182 ? 11.376 -1.552 3.097 1.00 71.38 182 LEU A O 1
ATOM 1548 N N . GLU A 1 183 ? 9.186 -1.635 3.594 1.00 76.12 183 GLU A N 1
ATOM 1549 C CA . GLU A 1 183 ? 9.271 -2.757 4.541 1.00 76.12 183 GLU A CA 1
ATOM 1550 C C . GLU A 1 183 ? 9.720 -4.047 3.840 1.00 76.12 183 GLU A C 1
ATOM 1552 O O . GLU A 1 183 ? 10.672 -4.682 4.290 1.00 76.12 183 GLU A O 1
ATOM 1557 N N . ALA A 1 184 ? 9.116 -4.379 2.693 1.00 71.38 184 ALA A N 1
ATOM 1558 C CA . ALA A 1 184 ? 9.473 -5.568 1.917 1.00 71.38 184 ALA A CA 1
ATOM 1559 C C . ALA A 1 184 ? 10.952 -5.573 1.485 1.00 71.38 184 ALA A C 1
ATOM 1561 O O . ALA A 1 184 ? 11.625 -6.599 1.560 1.00 71.38 184 ALA A O 1
ATOM 1562 N N . ILE A 1 185 ? 11.491 -4.419 1.075 1.00 67.38 185 ILE A N 1
ATOM 1563 C CA . ILE A 1 185 ? 12.913 -4.304 0.710 1.00 67.38 185 ILE A CA 1
ATOM 1564 C C . ILE A 1 185 ? 13.823 -4.493 1.926 1.00 67.38 185 ILE A C 1
ATOM 1566 O O . ILE A 1 185 ? 14.863 -5.142 1.822 1.00 67.38 185 ILE A O 1
ATOM 1570 N N . LYS A 1 186 ? 13.453 -3.934 3.084 1.00 71.38 186 LYS A N 1
ATOM 1571 C CA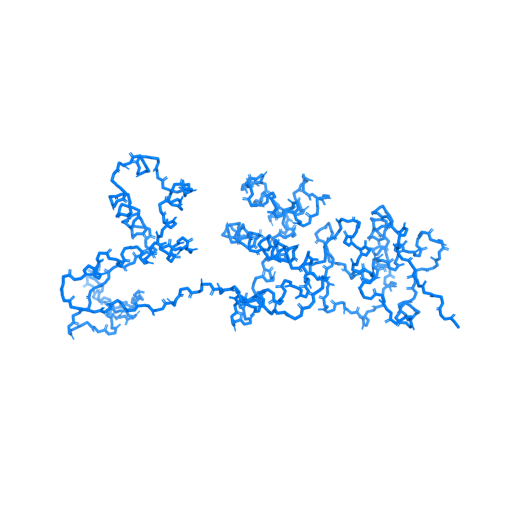 . LYS A 1 186 ? 14.234 -4.095 4.320 1.00 71.38 186 LYS A CA 1
ATOM 1572 C C . LYS A 1 186 ? 14.287 -5.557 4.766 1.00 71.38 186 LYS A C 1
ATOM 1574 O O . LYS A 1 186 ? 15.351 -6.017 5.169 1.00 71.38 186 LYS A O 1
ATOM 1579 N N . GLU A 1 187 ? 13.176 -6.286 4.661 1.00 63.62 187 GLU A N 1
ATOM 1580 C CA . GLU A 1 187 ? 13.136 -7.726 4.949 1.00 63.62 187 GLU A CA 1
ATOM 1581 C C . GLU A 1 187 ? 14.036 -8.534 3.999 1.00 63.62 187 GLU A C 1
ATOM 1583 O O . GLU A 1 187 ? 14.746 -9.437 4.446 1.00 63.62 187 GLU A O 1
ATOM 1588 N N . ASN A 1 188 ? 14.082 -8.163 2.715 1.00 58.75 188 ASN A N 1
ATOM 1589 C CA . ASN A 1 188 ? 14.950 -8.805 1.721 1.00 58.75 188 ASN A CA 1
ATOM 1590 C C . ASN A 1 188 ? 16.448 -8.541 1.976 1.00 58.75 188 ASN A C 1
ATOM 1592 O O . ASN A 1 188 ? 17.260 -9.460 1.951 1.00 58.75 188 ASN A O 1
ATOM 1596 N N . ASN A 1 189 ? 16.831 -7.305 2.307 1.00 55.03 189 ASN A N 1
ATOM 1597 C CA . ASN A 1 189 ? 18.238 -6.968 2.575 1.00 55.03 189 ASN A CA 1
ATOM 1598 C C . ASN A 1 189 ? 18.796 -7.639 3.845 1.00 55.03 189 ASN A C 1
ATOM 1600 O O . ASN A 1 189 ? 20.008 -7.809 3.970 1.00 55.03 189 ASN A O 1
ATOM 1604 N N . ASN A 1 190 ? 17.927 -8.004 4.792 1.00 49.78 190 ASN A N 1
ATOM 1605 C CA . ASN A 1 190 ? 18.311 -8.761 5.986 1.00 49.78 190 ASN A CA 1
ATOM 1606 C C . ASN A 1 190 ? 18.424 -10.269 5.722 1.00 49.78 190 ASN A C 1
ATOM 1608 O O . ASN A 1 190 ? 19.121 -10.955 6.461 1.00 49.78 190 ASN A O 1
ATOM 1612 N N . THR A 1 191 ? 17.760 -10.789 4.685 1.00 46.12 191 THR A N 1
ATOM 1613 C CA . THR A 1 191 ? 17.832 -12.209 4.307 1.00 46.12 191 THR A CA 1
ATOM 1614 C C . THR A 1 191 ? 19.045 -12.515 3.424 1.00 46.12 191 THR A C 1
ATOM 1616 O O . THR A 1 191 ? 19.656 -13.563 3.607 1.00 46.12 191 THR A O 1
ATOM 1619 N N . ASP A 1 192 ? 19.479 -11.579 2.573 1.00 42.56 192 ASP A N 1
ATOM 1620 C CA . ASP A 1 192 ? 20.661 -11.748 1.705 1.00 42.56 192 ASP A CA 1
ATOM 1621 C C . ASP A 1 192 ? 22.016 -11.644 2.460 1.00 42.56 192 ASP A C 1
ATOM 1623 O O . ASP A 1 192 ? 23.055 -12.000 1.911 1.00 42.56 192 ASP A O 1
ATOM 1627 N N . LYS A 1 193 ? 22.041 -11.199 3.730 1.00 39.00 193 LYS A N 1
ATOM 1628 C CA . LYS A 1 193 ? 23.268 -11.144 4.563 1.00 39.00 193 LYS A CA 1
ATOM 1629 C C . LYS A 1 193 ? 23.582 -12.427 5.342 1.00 39.00 193 LYS A C 1
ATOM 1631 O O . LYS A 1 193 ? 24.660 -12.515 5.920 1.00 39.00 193 LYS A O 1
ATOM 1636 N N . ASN A 1 194 ? 22.666 -13.395 5.361 1.00 35.47 194 ASN A N 1
ATOM 1637 C CA . ASN A 1 194 ? 22.767 -14.607 6.184 1.00 35.47 194 ASN A CA 1
ATOM 1638 C C . ASN A 1 194 ? 22.874 -15.900 5.353 1.00 35.47 194 ASN A C 1
ATOM 1640 O O . ASN A 1 194 ? 22.537 -16.968 5.852 1.00 35.47 194 ASN A O 1
ATOM 1644 N N . GLN A 1 195 ? 23.308 -15.831 4.091 1.00 36.06 195 GLN A N 1
ATOM 1645 C CA . GLN A 1 195 ? 23.533 -17.023 3.265 1.00 36.06 195 GLN A CA 1
ATOM 1646 C C . GLN A 1 195 ? 25.021 -17.255 3.015 1.00 36.06 195 GLN A C 1
ATOM 1648 O O . GLN A 1 195 ? 25.504 -17.091 1.906 1.00 36.06 195 GLN A O 1
ATOM 1653 N N . ASP A 1 196 ? 25.714 -17.654 4.076 1.00 32.56 196 ASP A N 1
ATOM 1654 C CA . ASP A 1 196 ? 26.817 -18.611 4.020 1.00 32.56 196 ASP A CA 1
ATOM 1655 C C . ASP A 1 196 ? 26.765 -19.402 5.335 1.00 32.56 196 ASP A C 1
ATOM 1657 O O . ASP A 1 196 ? 26.943 -18.832 6.411 1.00 32.56 196 ASP A O 1
ATOM 1661 N N . GLY A 1 197 ? 26.485 -20.705 5.246 1.00 29.52 197 GLY A N 1
ATOM 1662 C CA . GLY A 1 197 ? 26.571 -21.638 6.374 1.00 29.52 197 GLY A CA 1
ATOM 1663 C C . GLY A 1 197 ? 25.234 -22.115 6.945 1.00 29.52 197 GLY A C 1
ATOM 1664 O O . GLY A 1 197 ? 24.638 -21.449 7.781 1.00 29.52 197 GLY A O 1
ATOM 1665 N N . ASP A 1 198 ? 24.873 -23.321 6.507 1.00 28.08 198 ASP A N 1
ATOM 1666 C CA . ASP A 1 198 ? 24.130 -24.382 7.195 1.00 28.08 198 ASP A CA 1
ATOM 1667 C C . ASP A 1 198 ? 22.678 -24.187 7.664 1.00 28.08 198 ASP A C 1
ATOM 1669 O O . ASP A 1 198 ? 22.230 -23.155 8.158 1.00 28.08 198 ASP A O 1
ATOM 1673 N N . ASP A 1 199 ? 21.947 -25.288 7.466 1.00 38.53 199 ASP A N 1
ATOM 1674 C CA . ASP A 1 199 ? 20.596 -25.585 7.919 1.00 38.53 199 ASP A CA 1
ATOM 1675 C C . ASP A 1 199 ? 20.290 -25.013 9.310 1.00 38.53 199 ASP A C 1
ATOM 1677 O O . ASP A 1 199 ? 20.762 -25.526 10.316 1.00 38.53 199 ASP A O 1
ATOM 1681 N N . GLU A 1 200 ? 19.418 -24.006 9.364 1.00 33.69 200 GLU A N 1
ATOM 1682 C CA . GLU A 1 200 ? 18.271 -23.954 10.274 1.00 33.69 200 GLU A CA 1
ATOM 1683 C C . GLU A 1 200 ? 17.383 -22.743 9.930 1.00 33.69 200 GLU A C 1
ATOM 1685 O O . GLU A 1 200 ? 17.817 -21.593 9.875 1.00 33.69 200 GLU A O 1
ATOM 1690 N N . MET A 1 201 ? 16.092 -22.996 9.682 1.00 32.50 201 MET A N 1
ATOM 1691 C CA . MET A 1 201 ? 15.078 -21.949 9.500 1.00 32.50 201 MET A CA 1
ATOM 1692 C C . MET A 1 201 ? 15.035 -21.006 10.716 1.00 32.50 201 MET A C 1
ATOM 1694 O O . MET A 1 201 ? 14.675 -21.469 11.802 1.00 32.50 201 MET A O 1
ATOM 1698 N N . PRO A 1 202 ? 15.179 -19.673 10.566 1.00 34.03 202 PRO A N 1
ATOM 1699 C CA . PRO A 1 202 ? 14.727 -18.772 11.607 1.00 34.03 202 PRO A CA 1
ATOM 1700 C C . PRO A 1 202 ? 13.216 -18.571 11.442 1.00 34.03 202 PRO A C 1
ATOM 1702 O O . PRO A 1 202 ? 12.730 -17.858 10.561 1.00 34.03 202 PRO A O 1
ATOM 1705 N N . LYS A 1 203 ? 12.442 -19.222 12.314 1.00 43.06 203 LYS A N 1
ATOM 1706 C CA . LYS A 1 203 ? 11.051 -18.849 12.590 1.00 43.06 203 LYS A CA 1
ATOM 1707 C C . LYS A 1 203 ? 11.051 -17.460 13.232 1.00 43.06 203 LYS A C 1
ATOM 1709 O O . LYS A 1 203 ? 11.489 -17.324 14.368 1.00 43.06 203 LYS A O 1
ATOM 1714 N N . ASN A 1 204 ? 10.499 -16.453 12.558 1.00 30.75 204 ASN A N 1
ATOM 1715 C CA . ASN A 1 204 ? 10.046 -15.234 13.228 1.00 30.75 204 ASN A CA 1
ATOM 1716 C C . ASN A 1 204 ? 8.550 -15.041 12.910 1.00 30.75 204 ASN A C 1
ATOM 1718 O O . ASN A 1 204 ? 8.192 -14.960 11.731 1.00 30.75 204 ASN A O 1
ATOM 1722 N N . PRO A 1 205 ? 7.644 -15.072 13.905 1.00 34.44 205 PRO A N 1
ATOM 1723 C CA . PRO A 1 205 ? 6.212 -15.128 13.655 1.00 34.44 205 PRO A CA 1
ATOM 1724 C C . PRO A 1 205 ? 5.707 -13.764 13.175 1.00 34.44 205 PRO A C 1
ATOM 1726 O O . PRO A 1 205 ? 5.790 -12.771 13.897 1.00 34.44 205 PRO A O 1
ATOM 1729 N N . LYS A 1 206 ? 5.123 -13.726 11.969 1.00 43.19 206 LYS A N 1
ATOM 1730 C CA . LYS A 1 206 ? 4.183 -12.665 11.589 1.00 43.19 206 LYS A CA 1
ATOM 1731 C C . LYS A 1 206 ? 3.105 -12.605 12.657 1.00 43.19 206 LYS A C 1
ATOM 1733 O O . LYS A 1 206 ? 2.433 -13.604 12.907 1.00 43.19 206 LYS A O 1
ATOM 1738 N N . GLN A 1 207 ? 2.932 -11.452 13.275 1.00 53.34 207 GLN A N 1
ATOM 1739 C CA . GLN A 1 207 ? 1.853 -11.271 14.228 1.00 53.34 207 GLN A CA 1
ATOM 1740 C C . GLN A 1 207 ? 0.682 -10.591 13.557 1.00 53.34 207 GLN A C 1
ATOM 1742 O O . GLN A 1 207 ? 0.573 -9.373 13.497 1.00 53.34 207 GLN A O 1
ATOM 1747 N N . THR A 1 208 ? -0.186 -11.438 13.032 1.00 53.75 208 THR A N 1
ATOM 1748 C CA . THR A 1 208 ? -1.543 -11.094 12.647 1.00 53.75 208 THR A CA 1
ATOM 1749 C C . THR A 1 208 ? -2.413 -11.251 13.891 1.00 53.75 208 THR A C 1
ATOM 1751 O O . THR A 1 208 ? -2.643 -12.376 14.341 1.00 53.75 208 THR A O 1
ATOM 1754 N N . GLN A 1 209 ? -2.868 -10.146 14.484 1.00 61.84 209 GLN A N 1
ATOM 1755 C CA . GLN A 1 209 ? -3.941 -10.217 15.478 1.00 61.84 209 GLN A CA 1
ATOM 1756 C C . GLN A 1 209 ? -5.180 -10.816 14.783 1.00 61.84 209 GLN A C 1
ATOM 1758 O O . GLN A 1 209 ? -5.477 -10.421 13.652 1.00 61.84 209 GLN A O 1
ATOM 1763 N N . PRO A 1 210 ? -5.886 -11.791 15.381 1.00 74.06 210 PRO A N 1
ATOM 1764 C CA . PRO A 1 210 ? -7.105 -12.319 14.778 1.00 74.06 210 PRO A CA 1
ATOM 1765 C C . PRO A 1 210 ? -8.145 -11.204 14.587 1.00 74.06 210 PRO A C 1
ATOM 1767 O O . PRO A 1 210 ? -8.370 -10.415 15.497 1.00 74.06 210 PRO A O 1
ATOM 1770 N N . LEU A 1 211 ? -8.778 -11.154 13.408 1.00 75.75 211 LEU A N 1
ATOM 1771 C CA . LEU A 1 211 ? -9.724 -10.091 13.023 1.00 75.75 211 LEU A CA 1
ATOM 1772 C C . LEU A 1 211 ? -10.956 -10.019 13.937 1.00 75.75 211 LEU A C 1
ATOM 1774 O O . LEU A 1 211 ? -11.472 -8.939 14.193 1.00 75.75 211 LEU A O 1
ATOM 1778 N N . ASN A 1 212 ? -11.405 -11.169 14.442 1.00 85.69 212 ASN A N 1
ATOM 1779 C CA . ASN A 1 212 ? -12.547 -11.281 15.342 1.00 85.69 212 ASN A CA 1
ATOM 1780 C C . ASN A 1 212 ? -12.069 -11.878 16.667 1.00 85.69 212 ASN A C 1
ATOM 1782 O O . ASN A 1 212 ? -11.744 -13.065 16.736 1.00 85.69 212 ASN A O 1
ATOM 1786 N N . GLN A 1 213 ? -12.008 -11.056 17.711 1.00 88.94 213 GLN A N 1
ATOM 1787 C CA . GLN A 1 213 ? -11.540 -11.453 19.037 1.00 88.94 213 GLN A CA 1
ATOM 1788 C C . GLN A 1 213 ? -12.669 -11.385 20.060 1.00 88.94 213 GLN A C 1
ATOM 1790 O O . GLN A 1 213 ? -13.344 -10.368 20.191 1.00 88.94 213 GLN A O 1
ATOM 1795 N N . ILE A 1 214 ? -12.826 -12.458 20.836 1.00 90.81 214 ILE A N 1
ATOM 1796 C CA . ILE A 1 214 ? -13.739 -12.504 21.979 1.00 90.81 214 ILE A CA 1
ATOM 1797 C C . ILE A 1 214 ? -12.898 -12.575 23.251 1.00 90.81 214 ILE A C 1
ATOM 1799 O O . ILE A 1 214 ? -12.223 -13.572 23.506 1.00 90.81 214 ILE A O 1
ATOM 1803 N N . LEU A 1 215 ? -12.958 -11.526 24.071 1.00 89.38 215 LEU A N 1
ATOM 1804 C CA . LEU A 1 215 ? -12.423 -11.565 25.430 1.00 89.38 215 LEU A CA 1
ATOM 1805 C C . LEU A 1 215 ? -13.456 -12.255 26.329 1.00 89.38 215 LEU A C 1
ATOM 1807 O O . LEU A 1 215 ? -14.558 -11.739 26.508 1.00 89.38 215 LEU A O 1
ATOM 1811 N N . TYR A 1 216 ? -13.116 -13.412 26.901 1.00 92.44 216 TYR A N 1
ATOM 1812 C CA . TYR A 1 216 ? -14.001 -14.190 27.776 1.00 92.44 216 TYR A CA 1
ATOM 1813 C C . TYR A 1 216 ? -13.381 -14.391 29.164 1.00 92.44 216 TYR A C 1
ATOM 1815 O O . TYR A 1 216 ? -12.170 -14.308 29.344 1.00 92.44 216 TYR A O 1
ATOM 1823 N N . GLY A 1 217 ? -14.226 -14.612 30.173 1.00 92.31 217 GLY A N 1
ATOM 1824 C CA . GLY A 1 217 ? -13.792 -14.830 31.554 1.00 92.31 217 GLY A CA 1
ATOM 1825 C C . GLY A 1 217 ? -14.789 -14.311 32.598 1.00 92.31 217 GLY A C 1
ATOM 1826 O O . GLY A 1 217 ? -15.766 -13.647 32.232 1.00 92.31 217 GLY A O 1
ATOM 1827 N N . PRO A 1 218 ? -14.541 -14.560 33.897 1.00 93.44 218 PRO A N 1
ATOM 1828 C CA . PRO A 1 218 ? -15.419 -14.159 35.002 1.00 93.44 218 PRO A CA 1
ATOM 1829 C C . PRO A 1 218 ? -15.752 -12.657 35.018 1.00 93.44 218 PRO A C 1
ATOM 1831 O O . PRO A 1 218 ? -14.969 -11.851 34.500 1.00 93.44 218 PRO A O 1
ATOM 1834 N N . PRO A 1 219 ? -16.889 -12.227 35.590 1.00 92.12 219 PRO A N 1
ATOM 1835 C CA . PRO A 1 219 ? -17.177 -10.804 35.787 1.00 92.12 219 PRO A CA 1
ATOM 1836 C C . PRO A 1 219 ? -16.072 -10.127 36.619 1.00 92.12 219 PRO A C 1
ATOM 1838 O O . PRO A 1 219 ? -15.433 -10.765 37.448 1.00 92.12 219 PRO A O 1
ATOM 1841 N N . GLY A 1 220 ? -15.801 -8.844 36.360 1.00 88.19 220 GLY A N 1
ATOM 1842 C CA . GLY A 1 220 ? -14.754 -8.085 37.066 1.00 88.19 220 GLY A CA 1
ATOM 1843 C C . GLY A 1 220 ? -13.319 -8.250 36.537 1.00 88.19 220 GLY A C 1
ATOM 1844 O O . GLY A 1 220 ? -12.429 -7.543 36.984 1.00 88.19 220 GLY A O 1
ATOM 1845 N N . THR A 1 221 ? -13.076 -9.098 35.533 1.00 85.75 221 THR A N 1
ATOM 1846 C CA . THR A 1 221 ? -11.731 -9.339 34.946 1.00 85.75 221 THR A CA 1
ATOM 1847 C C . THR A 1 221 ? -11.265 -8.288 33.928 1.00 85.75 221 THR A C 1
ATOM 1849 O O . THR A 1 221 ? -10.374 -8.544 33.126 1.00 85.75 221 THR A O 1
ATOM 1852 N N . GLY A 1 222 ? -11.891 -7.109 33.899 1.00 88.81 222 GLY A N 1
ATOM 1853 C CA . GLY A 1 222 ? -11.446 -6.009 33.037 1.00 88.81 222 GLY A CA 1
ATOM 1854 C C . GLY A 1 222 ? -11.639 -6.223 31.530 1.00 88.81 222 GLY A C 1
ATOM 1855 O O . GLY A 1 222 ? -11.069 -5.476 30.748 1.00 88.81 222 GLY A O 1
ATOM 1856 N N . LYS A 1 223 ? -12.462 -7.183 31.083 1.00 93.06 223 LYS A N 1
ATOM 1857 C CA . LYS A 1 223 ? -12.711 -7.430 29.644 1.00 93.06 223 LYS A CA 1
ATOM 1858 C C . LYS A 1 223 ? -13.109 -6.162 28.879 1.00 93.06 223 LYS A C 1
ATOM 1860 O O . LYS A 1 223 ? -12.457 -5.816 27.900 1.00 93.06 223 LYS A O 1
ATOM 1865 N N . THR A 1 224 ? -14.114 -5.438 29.378 1.00 87.69 224 THR A N 1
ATOM 1866 C CA . THR A 1 224 ? -14.569 -4.155 28.811 1.00 87.69 224 THR A CA 1
ATOM 1867 C C . THR A 1 224 ? -13.471 -3.094 28.848 1.00 87.69 224 THR A C 1
ATOM 1869 O O . THR A 1 224 ? -13.295 -2.340 27.900 1.00 87.69 224 THR A O 1
ATOM 1872 N N . TYR A 1 225 ? -12.679 -3.068 29.922 1.00 88.69 225 TYR A N 1
ATOM 1873 C CA . TYR A 1 225 ? -11.544 -2.157 30.044 1.00 88.69 225 TYR A CA 1
ATOM 1874 C C . TYR A 1 225 ? -10.486 -2.451 28.964 1.00 88.69 225 TYR A C 1
ATOM 1876 O O . TYR A 1 225 ? -10.031 -1.535 28.283 1.00 88.69 225 TYR A O 1
ATOM 1884 N N . ASN A 1 226 ? -10.155 -3.719 28.734 1.00 92.19 226 ASN A N 1
ATOM 1885 C CA . ASN A 1 226 ? -9.160 -4.134 27.742 1.00 92.19 226 ASN A CA 1
ATOM 1886 C C . ASN A 1 226 ? -9.653 -3.990 26.296 1.00 92.19 226 ASN A C 1
ATOM 1888 O O . ASN A 1 226 ? -8.836 -3.930 25.382 1.00 92.19 226 ASN A O 1
ATOM 1892 N N . THR A 1 227 ? -10.970 -3.894 26.071 1.00 92.69 227 THR A N 1
ATOM 1893 C CA . THR A 1 227 ? -11.534 -3.725 24.718 1.00 92.69 227 THR A CA 1
ATOM 1894 C C . THR A 1 227 ? -11.046 -2.426 24.073 1.00 92.69 227 THR A C 1
ATOM 1896 O O . THR A 1 227 ? -10.781 -2.399 22.877 1.00 92.69 227 THR A O 1
ATOM 1899 N N . ILE A 1 228 ? -10.828 -1.385 24.883 1.00 94.19 228 ILE A N 1
ATOM 1900 C CA . ILE A 1 228 ? -10.243 -0.111 24.447 1.00 94.19 228 ILE A CA 1
ATOM 1901 C C . ILE A 1 228 ? -8.847 -0.325 23.845 1.00 94.19 228 ILE A C 1
ATOM 1903 O O . ILE A 1 228 ? -8.570 0.149 22.748 1.00 94.19 228 ILE A O 1
ATOM 1907 N N . ASN A 1 229 ? -7.982 -1.080 24.531 1.00 93.56 229 ASN A N 1
ATOM 1908 C CA . ASN A 1 229 ? -6.616 -1.335 24.066 1.00 93.56 229 ASN A CA 1
ATOM 1909 C C . ASN A 1 229 ? -6.639 -2.144 22.770 1.00 93.56 229 ASN A C 1
ATOM 1911 O O . ASN A 1 229 ? -5.949 -1.798 21.819 1.00 93.56 229 ASN A O 1
ATOM 1915 N N . LYS A 1 230 ? -7.506 -3.161 22.696 1.00 92.88 230 LYS A N 1
ATOM 1916 C CA . LYS A 1 230 ? -7.660 -3.987 21.494 1.00 92.88 230 LYS A CA 1
ATOM 1917 C C . LYS A 1 230 ? -8.171 -3.194 20.295 1.00 92.88 230 LYS A C 1
ATOM 1919 O O . LYS A 1 230 ? -7.673 -3.400 19.195 1.00 92.88 230 LYS A O 1
ATOM 1924 N N . ALA A 1 231 ? -9.095 -2.256 20.497 1.00 93.31 231 ALA A N 1
ATOM 1925 C CA . ALA A 1 231 ? -9.539 -1.372 19.424 1.00 93.31 231 ALA A CA 1
ATOM 1926 C C . ALA A 1 231 ? -8.377 -0.512 18.893 1.00 93.31 231 ALA A C 1
ATOM 1928 O O . ALA A 1 231 ? -8.167 -0.438 17.685 1.00 93.31 231 ALA A O 1
ATOM 1929 N N . LEU A 1 232 ? -7.562 0.064 19.782 1.00 92.94 232 LEU A N 1
ATOM 1930 C CA . LEU A 1 232 ? -6.405 0.866 19.373 1.00 92.94 232 LEU A CA 1
ATOM 1931 C C . LEU A 1 232 ? -5.270 0.036 18.758 1.00 92.94 232 LEU A C 1
ATOM 1933 O O . LEU A 1 232 ? -4.627 0.509 17.826 1.00 92.94 232 LEU A O 1
ATOM 1937 N N . GLU A 1 233 ? -5.045 -1.202 19.208 1.00 92.75 233 GLU A N 1
ATOM 1938 C CA . GLU A 1 233 ? -4.126 -2.146 18.549 1.00 92.75 233 GLU A CA 1
ATOM 1939 C C . GLU A 1 233 ? -4.505 -2.359 17.081 1.00 92.75 233 GLU A C 1
ATOM 1941 O O . GLU A 1 233 ? -3.621 -2.429 16.228 1.00 92.75 233 GLU A O 1
ATOM 1946 N N . VAL A 1 234 ? -5.807 -2.423 16.777 1.00 91.50 234 VAL A N 1
ATOM 1947 C CA . VAL A 1 234 ? -6.313 -2.552 15.404 1.00 91.50 234 VAL A CA 1
ATOM 1948 C C . VAL A 1 234 ? -6.124 -1.251 14.623 1.00 91.50 234 VAL A C 1
ATOM 1950 O O . VAL A 1 234 ? -5.564 -1.295 13.529 1.00 91.50 234 VAL A O 1
ATOM 1953 N N . ILE A 1 235 ? -6.521 -0.103 15.187 1.00 90.88 235 ILE A N 1
ATOM 1954 C CA . ILE A 1 235 ? -6.369 1.218 14.544 1.00 90.88 235 ILE A CA 1
ATOM 1955 C C . ILE A 1 235 ? -4.904 1.495 14.183 1.00 90.88 235 ILE A C 1
ATOM 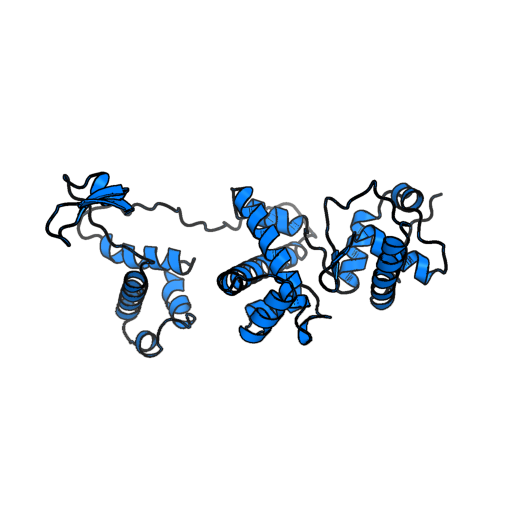1957 O O . ILE A 1 235 ? -4.591 1.880 13.056 1.00 90.88 235 ILE A O 1
ATOM 1961 N N . TYR A 1 236 ? -3.988 1.255 15.121 1.00 87.81 236 TYR A N 1
ATOM 1962 C CA . TYR A 1 236 ? -2.563 1.526 14.937 1.00 87.81 236 TYR A CA 1
ATOM 1963 C C . TYR A 1 236 ? -1.775 0.369 14.326 1.00 87.81 236 TYR A C 1
ATOM 1965 O O . TYR A 1 236 ? -0.591 0.542 14.007 1.00 87.81 236 TYR A O 1
ATOM 1973 N N . ASN A 1 237 ? -2.407 -0.795 14.161 1.00 85.12 237 ASN A N 1
ATOM 1974 C CA . ASN A 1 237 ? -1.770 -2.043 13.757 1.00 85.12 237 ASN A CA 1
ATOM 1975 C C . ASN A 1 237 ? -0.484 -2.312 14.568 1.00 85.12 237 ASN A C 1
ATOM 1977 O O . ASN A 1 237 ? 0.624 -2.388 14.024 1.00 85.12 237 ASN A O 1
ATOM 1981 N N . CYS A 1 238 ? -0.626 -2.371 15.892 1.00 82.44 238 CYS A N 1
ATOM 1982 C CA . CYS A 1 238 ? 0.475 -2.520 16.845 1.00 82.44 238 CYS A CA 1
ATOM 1983 C C . CYS A 1 238 ? 0.125 -3.483 17.994 1.00 82.44 238 CYS A C 1
ATOM 1985 O O . CYS A 1 238 ? -0.980 -4.022 18.051 1.00 82.44 238 CYS A O 1
ATOM 1987 N N . ARG A 1 239 ? 1.079 -3.741 18.902 1.00 83.00 239 ARG A N 1
ATOM 1988 C CA . ARG A 1 239 ? 0.804 -4.444 20.165 1.00 83.00 239 ARG A CA 1
ATOM 1989 C C . ARG A 1 239 ? 0.397 -3.456 21.249 1.00 83.00 239 ARG A C 1
ATOM 1991 O O . ARG A 1 239 ? 0.749 -2.284 21.190 1.00 83.00 239 ARG A O 1
ATOM 1998 N N . GLU A 1 240 ? -0.230 -3.982 22.296 1.00 84.56 240 GLU A N 1
ATOM 1999 C CA . GLU A 1 240 ? -0.652 -3.222 23.477 1.00 84.56 240 GLU A CA 1
ATOM 2000 C C . GLU A 1 240 ? 0.449 -2.311 24.046 1.00 84.56 240 GLU A C 1
ATOM 2002 O O . GLU A 1 240 ? 0.227 -1.121 24.254 1.00 84.56 240 GLU A O 1
ATOM 2007 N N . ASN A 1 241 ? 1.666 -2.842 24.203 1.00 86.19 241 ASN A N 1
ATOM 2008 C CA . ASN A 1 241 ? 2.806 -2.099 24.754 1.00 86.19 241 ASN A CA 1
ATOM 2009 C C . ASN A 1 241 ? 3.280 -0.944 23.855 1.00 86.19 241 ASN A C 1
ATOM 2011 O O . ASN A 1 241 ? 3.963 -0.043 24.331 1.00 86.19 241 ASN A O 1
ATOM 2015 N N . ASP A 1 242 ? 2.927 -0.965 22.569 1.00 87.88 242 ASP A N 1
ATOM 2016 C CA . ASP A 1 242 ? 3.345 0.043 21.597 1.00 87.88 242 ASP A CA 1
ATOM 2017 C C . ASP A 1 242 ? 2.299 1.160 21.440 1.00 87.88 242 ASP A C 1
ATOM 2019 O O . ASP A 1 242 ? 2.583 2.164 20.787 1.00 87.88 242 ASP A O 1
ATOM 2023 N N . ILE A 1 243 ? 1.090 1.007 22.006 1.00 90.62 243 ILE A N 1
ATOM 2024 C CA . ILE A 1 243 ? -0.036 1.941 21.816 1.00 90.62 243 ILE A CA 1
ATOM 2025 C C . ILE A 1 243 ? 0.370 3.374 22.167 1.00 90.62 243 ILE A C 1
ATOM 2027 O O . ILE A 1 243 ? 0.147 4.282 21.373 1.00 90.62 243 ILE A O 1
ATOM 2031 N N . LEU A 1 244 ? 0.990 3.591 23.329 1.00 90.56 244 LEU A N 1
ATOM 2032 C CA . LEU A 1 244 ? 1.351 4.937 23.783 1.00 90.56 244 LEU A CA 1
ATOM 2033 C C . LEU A 1 244 ? 2.362 5.606 22.849 1.00 90.56 244 LEU A C 1
ATOM 2035 O O . LEU A 1 244 ? 2.190 6.773 22.506 1.00 90.56 244 LEU A O 1
ATOM 2039 N N . GLN A 1 245 ? 3.365 4.862 22.374 1.00 87.44 245 GLN A N 1
ATOM 2040 C CA . GLN A 1 245 ? 4.317 5.387 21.396 1.00 87.44 245 GLN A CA 1
ATOM 2041 C C . GLN A 1 245 ? 3.613 5.733 20.079 1.00 87.44 245 GLN A C 1
ATOM 2043 O O . GLN A 1 245 ? 3.851 6.794 19.510 1.00 87.44 245 GLN A O 1
ATOM 2048 N N . LYS A 1 246 ? 2.696 4.875 19.613 1.00 91.44 246 LYS A N 1
ATOM 2049 C CA . LYS A 1 246 ? 1.905 5.138 18.403 1.00 91.44 246 LYS A CA 1
ATOM 2050 C C . LYS A 1 246 ? 1.036 6.382 18.536 1.00 91.44 246 LYS A C 1
ATOM 2052 O O . LYS A 1 246 ? 0.970 7.152 17.586 1.00 91.44 246 LYS A O 1
ATOM 2057 N N . ILE A 1 247 ? 0.426 6.597 19.700 1.00 91.00 247 ILE A N 1
ATOM 2058 C CA . ILE A 1 247 ? -0.344 7.808 20.000 1.00 91.00 247 ILE A CA 1
ATOM 2059 C C . ILE A 1 247 ? 0.562 9.042 19.968 1.00 91.00 247 ILE A C 1
ATOM 2061 O O . ILE A 1 247 ? 0.183 10.061 19.396 1.00 91.00 247 ILE A O 1
ATOM 2065 N N . GLN A 1 248 ? 1.765 8.969 20.544 1.00 86.62 248 GLN A N 1
ATOM 2066 C CA . GLN A 1 248 ? 2.712 10.087 20.503 1.00 86.62 248 GLN A CA 1
ATOM 2067 C C . GLN A 1 248 ? 3.121 10.439 19.067 1.00 86.62 248 GLN A C 1
ATOM 2069 O O . GLN A 1 248 ? 3.143 11.620 18.710 1.00 86.62 248 GLN A O 1
ATOM 2074 N N . ASP A 1 249 ? 3.355 9.430 18.229 1.00 84.25 249 ASP A N 1
ATOM 2075 C CA . ASP A 1 249 ? 3.722 9.595 16.820 1.00 84.25 249 ASP A CA 1
ATOM 2076 C C . ASP A 1 249 ? 2.537 10.045 15.929 1.00 84.25 249 ASP A C 1
ATOM 2078 O O . ASP A 1 249 ? 2.747 10.503 14.803 1.00 84.25 249 ASP A O 1
ATOM 2082 N N . ASP A 1 250 ? 1.290 9.919 16.401 1.00 81.56 250 ASP A N 1
ATOM 2083 C CA . ASP A 1 250 ? 0.074 10.209 15.633 1.00 81.56 250 ASP A CA 1
ATOM 2084 C C . ASP A 1 250 ? -0.176 11.717 15.516 1.00 81.56 250 ASP A C 1
ATOM 2086 O O . ASP A 1 250 ? -0.539 12.391 16.481 1.00 81.56 250 ASP A O 1
ATOM 2090 N N . THR A 1 251 ? -0.000 12.272 14.318 1.00 86.81 251 THR A N 1
ATOM 2091 C CA . THR A 1 251 ? -0.176 13.708 14.056 1.00 86.81 251 THR A CA 1
ATOM 2092 C C . THR A 1 251 ? -1.627 14.185 14.152 1.00 86.81 251 THR A C 1
ATOM 2094 O O . THR A 1 251 ? -1.843 15.391 14.210 1.00 86.81 251 THR A O 1
ATOM 2097 N N . ASN A 1 252 ? -2.613 13.279 14.148 1.00 81.50 252 ASN A N 1
ATOM 2098 C CA . ASN A 1 252 ? -4.031 13.643 14.248 1.00 81.50 252 ASN A CA 1
ATOM 2099 C C . ASN A 1 252 ? -4.485 13.867 15.697 1.00 81.50 252 ASN A C 1
ATOM 2101 O O . ASN A 1 252 ? -5.494 14.531 15.932 1.00 81.50 252 ASN A O 1
ATOM 2105 N N . ILE A 1 253 ? -3.738 13.333 16.666 1.00 88.19 253 ILE A N 1
ATOM 2106 C CA . ILE A 1 253 ? -4.008 13.523 18.090 1.00 88.19 253 ILE A CA 1
ATOM 2107 C C . ILE A 1 253 ? -3.367 14.836 18.539 1.00 88.19 253 ILE A C 1
ATOM 2109 O O . ILE A 1 253 ? -2.176 15.070 18.316 1.00 88.19 253 ILE A O 1
ATOM 2113 N N . SER A 1 254 ? -4.156 15.706 19.172 1.00 84.62 254 SER A N 1
ATOM 2114 C CA . SER A 1 254 ? -3.674 17.002 19.649 1.00 84.62 254 SER A CA 1
ATOM 2115 C C . SER A 1 254 ? -2.582 16.840 20.707 1.00 84.62 254 SER A C 1
ATOM 2117 O O . SER A 1 254 ? -2.587 15.896 21.498 1.00 84.62 254 SER A O 1
ATOM 2119 N N . GLN A 1 255 ? -1.647 17.791 20.750 1.00 85.69 255 GLN A N 1
ATOM 2120 C CA . GLN A 1 255 ? -0.576 17.769 21.748 1.00 85.69 255 GLN A CA 1
ATOM 2121 C C . GLN A 1 255 ? -1.133 17.823 23.181 1.00 85.69 255 GLN A C 1
ATOM 2123 O O . GLN A 1 255 ? -0.640 17.121 24.053 1.00 85.69 255 GLN A O 1
ATOM 2128 N N . GLU A 1 256 ? -2.240 18.541 23.395 1.00 84.12 256 GLU A N 1
ATOM 2129 C CA . GLU A 1 256 ? -2.948 18.589 24.681 1.00 84.12 256 GLU A CA 1
ATOM 2130 C C . GLU A 1 256 ? -3.382 17.204 25.181 1.00 84.12 256 GLU A C 1
ATOM 2132 O O . GLU A 1 256 ? -3.326 16.936 26.380 1.00 84.12 256 GLU A O 1
ATOM 2137 N N . LEU A 1 257 ? -3.795 16.306 24.277 1.00 83.06 257 LEU A N 1
ATOM 2138 C CA . LEU A 1 257 ? -4.125 14.926 24.631 1.00 83.06 257 LEU A CA 1
ATOM 2139 C C . LEU A 1 257 ? -2.876 14.100 24.949 1.00 83.06 257 LEU A C 1
ATOM 2141 O O . LEU A 1 257 ? -2.946 13.214 25.795 1.00 83.06 257 LEU A O 1
ATOM 2145 N N . LYS A 1 258 ? -1.747 14.389 24.295 1.00 84.19 258 LYS A N 1
ATOM 2146 C CA . LYS A 1 258 ? -0.465 13.693 24.502 1.00 84.19 258 LYS A CA 1
ATOM 2147 C C . LYS A 1 258 ? 0.239 14.109 25.793 1.00 84.19 258 LYS A C 1
ATOM 2149 O O . LYS A 1 258 ? 0.972 13.305 26.357 1.00 84.19 258 LYS A O 1
ATOM 2154 N N . ASP A 1 259 ? -0.005 15.329 26.265 1.00 84.88 259 ASP A N 1
ATOM 2155 C CA . ASP A 1 259 ? 0.627 15.895 27.463 1.00 84.88 259 ASP A CA 1
ATOM 2156 C C . ASP A 1 259 ? -0.065 15.472 28.778 1.00 84.88 259 ASP A C 1
ATOM 2158 O O . ASP A 1 259 ? 0.371 15.841 29.875 1.00 84.88 259 ASP A O 1
ATOM 2162 N N . ILE A 1 260 ? -1.149 14.691 28.700 1.00 89.94 260 ILE A N 1
ATOM 2163 C CA . ILE A 1 260 ? -1.828 14.133 29.875 1.00 89.94 260 ILE A CA 1
ATOM 2164 C C . ILE A 1 260 ? -0.874 13.185 30.614 1.00 89.94 260 ILE A C 1
ATOM 2166 O O . ILE A 1 260 ? -0.268 12.295 30.029 1.00 89.94 260 ILE A O 1
ATOM 2170 N N . LYS A 1 261 ? -0.758 13.353 31.936 1.00 88.38 261 LYS A N 1
ATOM 2171 C CA . LYS A 1 261 ? 0.168 12.555 32.760 1.00 88.38 261 LYS A CA 1
ATOM 2172 C C . LYS A 1 261 ? -0.257 11.096 32.928 1.00 88.38 261 LYS A C 1
ATOM 2174 O O . LYS A 1 261 ? 0.595 10.241 33.140 1.00 88.38 261 LYS A O 1
ATOM 2179 N N . ASP A 1 262 ? -1.560 10.830 32.914 1.00 93.62 262 ASP A N 1
ATOM 2180 C CA . ASP A 1 262 ? -2.113 9.486 33.073 1.00 93.62 262 ASP A CA 1
ATOM 2181 C C . ASP A 1 262 ? -2.234 8.799 31.703 1.00 93.62 262 ASP A C 1
ATOM 2183 O O . ASP A 1 262 ? -3.083 9.146 30.879 1.00 93.62 262 ASP A O 1
ATOM 2187 N N . GLU A 1 263 ? -1.397 7.785 31.478 1.00 90.94 263 GLU A N 1
ATOM 2188 C CA . GLU A 1 263 ? -1.383 6.962 30.262 1.00 90.94 263 GLU A CA 1
ATOM 2189 C C . GLU A 1 263 ? -2.748 6.353 29.936 1.00 90.94 263 GLU A C 1
ATOM 2191 O O . GLU A 1 263 ? -3.150 6.253 28.772 1.00 90.94 263 GLU A O 1
ATOM 2196 N N . ARG A 1 264 ? -3.502 5.949 30.963 1.00 92.88 264 ARG A N 1
ATOM 2197 C CA . ARG A 1 264 ? -4.817 5.359 30.759 1.00 92.88 264 ARG A CA 1
ATOM 2198 C C . ARG A 1 264 ? -5.834 6.408 30.340 1.00 92.88 264 ARG A C 1
ATOM 2200 O O . ARG A 1 264 ? -6.734 6.095 29.556 1.00 92.88 264 ARG A O 1
ATOM 2207 N N . GLU A 1 265 ? -5.720 7.623 30.859 1.00 93.69 265 GLU A N 1
ATOM 2208 C CA . GLU A 1 265 ? -6.554 8.737 30.418 1.00 93.69 265 GLU A CA 1
ATOM 2209 C C . GLU A 1 265 ? -6.263 9.097 28.954 1.00 93.69 265 GLU A C 1
ATOM 2211 O O . GLU A 1 265 ? -7.215 9.257 28.187 1.00 93.69 265 GLU A O 1
ATOM 2216 N N . ILE A 1 266 ? -4.988 9.106 28.535 1.00 93.25 266 ILE A N 1
ATOM 2217 C CA . ILE A 1 266 ? -4.593 9.292 27.126 1.00 93.25 266 ILE A CA 1
ATOM 2218 C C . ILE A 1 266 ? -5.297 8.262 26.238 1.00 93.25 266 ILE A C 1
ATOM 2220 O O . ILE A 1 266 ? -6.037 8.617 25.321 1.00 93.25 266 ILE A O 1
ATOM 2224 N N . VAL A 1 267 ? -5.114 6.975 26.545 1.00 93.75 267 VAL A N 1
ATOM 2225 C CA . VAL A 1 267 ? -5.679 5.860 25.772 1.00 93.75 267 VAL A CA 1
ATOM 2226 C C . VAL A 1 267 ? -7.203 5.959 25.660 1.00 93.75 267 VAL A C 1
ATOM 2228 O O . VAL A 1 267 ? -7.764 5.737 24.588 1.00 93.75 267 VAL A O 1
ATOM 2231 N N . LYS A 1 268 ? -7.891 6.330 26.745 1.00 95.00 268 LYS A N 1
ATOM 2232 C CA . LYS A 1 268 ? -9.348 6.525 26.732 1.00 95.00 268 LYS A CA 1
ATOM 2233 C C . LYS A 1 268 ? -9.775 7.691 25.846 1.00 95.00 268 LYS A C 1
ATOM 2235 O O . LYS A 1 268 ? -10.726 7.540 25.090 1.00 95.00 268 LYS A O 1
ATOM 2240 N N . LYS A 1 269 ? -9.099 8.839 25.924 1.00 94.44 269 LYS A N 1
ATOM 2241 C CA . LYS A 1 269 ? -9.465 10.000 25.100 1.00 94.44 269 LYS A CA 1
ATOM 2242 C C . LYS A 1 269 ? -9.194 9.763 23.621 1.00 94.44 269 LYS A C 1
ATOM 2244 O O . LYS A 1 269 ? -10.002 10.165 22.796 1.00 94.44 269 LYS A O 1
ATOM 2249 N N . VAL A 1 270 ? -8.114 9.059 23.287 1.00 94.62 270 VAL A N 1
ATOM 2250 C CA . VAL A 1 270 ? -7.843 8.652 21.901 1.00 94.62 270 VAL A CA 1
ATOM 2251 C C . VAL A 1 270 ? -8.897 7.662 21.398 1.00 94.62 270 VAL A C 1
ATOM 2253 O O . VAL A 1 270 ? -9.346 7.767 20.262 1.00 94.62 270 VAL A O 1
ATOM 2256 N N . PHE A 1 271 ? -9.350 6.735 22.242 1.00 95.44 271 PHE A N 1
ATOM 2257 C CA . PHE A 1 271 ? -10.470 5.861 21.900 1.00 95.44 271 PHE A CA 1
ATOM 2258 C C . PHE A 1 271 ? -11.761 6.643 21.620 1.00 95.44 271 PHE A C 1
ATOM 2260 O O . PHE A 1 271 ? -12.396 6.397 20.597 1.00 95.44 271 PHE A O 1
ATOM 2267 N N . GLU A 1 272 ? -12.133 7.603 22.475 1.00 93.69 272 GLU A N 1
ATOM 2268 C CA . GLU A 1 272 ? -13.315 8.444 22.227 1.00 93.69 272 GLU A CA 1
ATOM 2269 C C . GLU A 1 272 ? -13.147 9.297 20.962 1.00 93.69 272 GLU A C 1
ATOM 2271 O O . GLU A 1 272 ? -14.084 9.397 20.181 1.00 93.69 272 GLU A O 1
ATOM 2276 N N . TYR A 1 273 ? -11.947 9.813 20.684 1.00 91.88 273 TYR A N 1
ATOM 2277 C CA . TYR A 1 273 ? -11.654 10.511 19.430 1.00 91.88 273 TYR A CA 1
ATOM 2278 C C . TYR A 1 273 ? -11.938 9.636 18.196 1.00 91.88 273 TYR A C 1
ATOM 2280 O O . TYR A 1 273 ? -12.637 10.055 17.275 1.00 91.88 273 TYR A O 1
ATOM 2288 N N . TYR A 1 274 ? -11.456 8.390 18.180 1.00 91.44 274 TYR A N 1
ATOM 2289 C CA . TYR A 1 274 ? -11.709 7.474 17.061 1.00 91.44 274 TYR A CA 1
ATOM 2290 C C . TYR A 1 274 ? -13.164 7.001 16.974 1.00 91.44 274 TYR A C 1
ATOM 2292 O O . TYR A 1 274 ? -13.637 6.653 15.888 1.00 91.44 274 TYR A O 1
ATOM 2300 N N . LYS A 1 275 ? -13.887 7.030 18.093 1.00 92.69 275 LYS A N 1
ATOM 2301 C CA . LYS A 1 275 ? -15.328 6.799 18.133 1.00 92.69 275 LYS A CA 1
ATOM 2302 C C . LYS A 1 275 ? -16.116 7.977 17.561 1.00 92.69 275 LYS A C 1
ATOM 2304 O O . LYS A 1 275 ? -17.005 7.766 16.749 1.00 92.69 275 LYS A O 1
ATOM 2309 N N . GLU A 1 276 ? -15.741 9.213 17.884 1.00 90.06 276 GLU A N 1
ATOM 2310 C CA . GLU A 1 276 ? -16.326 10.421 17.281 1.00 90.06 276 GLU A CA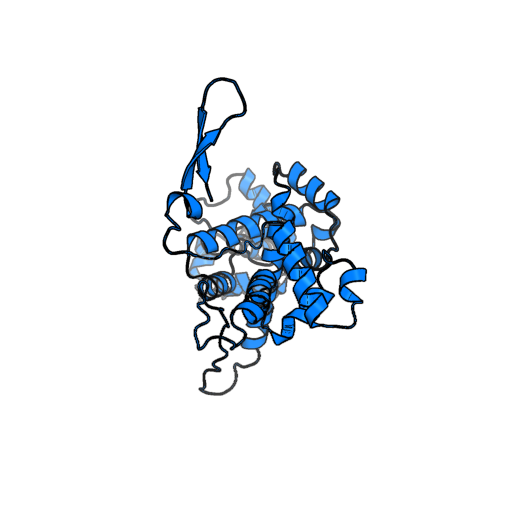 1
ATOM 2311 C C . GLU A 1 276 ? -16.078 10.499 15.766 1.00 90.06 276 GLU A C 1
ATOM 2313 O O . GLU A 1 276 ? -16.932 10.979 15.021 1.00 90.06 276 GLU A O 1
ATOM 2318 N N . LEU A 1 277 ? -14.945 9.972 15.287 1.00 87.88 277 LEU A N 1
ATOM 2319 C CA . LEU A 1 277 ? -14.660 9.825 13.855 1.00 87.88 277 LEU A CA 1
ATOM 2320 C C . LEU A 1 277 ? -15.441 8.689 13.168 1.00 87.88 277 LEU A C 1
ATOM 2322 O O . LEU A 1 277 ? -15.328 8.534 11.951 1.00 87.88 277 LEU A O 1
ATOM 2326 N N . GLY A 1 278 ? -16.180 7.867 13.919 1.00 88.88 278 GLY A N 1
ATOM 2327 C CA . GLY A 1 278 ? -16.897 6.701 13.397 1.00 88.88 278 GLY A CA 1
ATOM 2328 C C . GLY A 1 278 ? -15.989 5.543 12.966 1.00 88.88 278 GLY A C 1
ATOM 2329 O O . GLY A 1 278 ? -16.424 4.662 12.230 1.00 88.88 278 GLY A O 1
ATOM 2330 N N . GLN A 1 279 ? -14.719 5.528 13.385 1.00 88.94 279 GLN A N 1
ATOM 2331 C CA . GLN A 1 279 ? -13.810 4.399 13.135 1.00 88.94 279 GLN A CA 1
ATOM 2332 C C . GLN A 1 279 ? -13.950 3.292 14.185 1.00 88.94 279 GLN A C 1
ATOM 2334 O O . GLN A 1 279 ? -13.524 2.160 13.956 1.00 88.94 279 GLN A O 1
ATOM 2339 N N . ILE A 1 280 ? -14.538 3.620 15.336 1.00 94.12 280 ILE A N 1
ATOM 2340 C CA . ILE A 1 280 ? -14.863 2.689 16.411 1.00 94.12 280 ILE A CA 1
ATOM 2341 C C . ILE A 1 280 ? -16.330 2.892 16.774 1.00 94.12 280 ILE A C 1
ATOM 2343 O O . ILE A 1 280 ? -16.713 3.986 17.162 1.00 94.12 280 ILE A O 1
ATOM 2347 N N . GLU A 1 281 ? -17.119 1.825 16.746 1.00 91.44 281 GLU A N 1
ATOM 2348 C CA . GLU A 1 281 ? -18.476 1.829 17.294 1.00 91.44 281 GLU A CA 1
ATOM 2349 C C . GLU A 1 281 ? -18.530 0.877 18.493 1.00 91.44 281 GLU A C 1
ATOM 2351 O O . GLU A 1 281 ? -17.974 -0.226 18.454 1.00 91.44 281 GLU A O 1
ATOM 2356 N N . PHE A 1 282 ? -19.174 1.299 19.584 1.00 89.94 282 PHE A N 1
ATOM 2357 C CA . PHE A 1 282 ? -19.299 0.482 20.791 1.00 89.94 282 PHE A CA 1
ATOM 2358 C C . PHE A 1 282 ? -20.748 0.052 20.995 1.00 89.94 282 PHE A C 1
ATOM 2360 O O . PHE A 1 282 ? -21.598 0.849 21.387 1.00 89.94 282 PHE A O 1
ATOM 2367 N N . VAL A 1 283 ? -21.010 -1.237 20.788 1.00 89.75 283 VAL A N 1
ATOM 2368 C CA . VAL A 1 283 ? -22.343 -1.832 20.932 1.00 89.75 283 VAL A CA 1
ATOM 2369 C C . VAL A 1 283 ? -22.385 -2.824 22.089 1.00 89.75 283 VAL A C 1
ATOM 2371 O O . VAL A 1 283 ? -21.399 -3.485 22.413 1.00 89.75 283 VAL A O 1
ATOM 2374 N N . THR A 1 284 ? -23.546 -2.938 22.731 1.00 88.69 284 THR A N 1
ATOM 2375 C CA . THR A 1 284 ? -23.807 -3.940 23.772 1.00 88.69 284 THR A CA 1
ATOM 2376 C C . THR A 1 284 ? -25.006 -4.776 23.358 1.00 88.69 284 THR A C 1
ATOM 2378 O O . THR A 1 284 ? -26.094 -4.239 23.165 1.00 88.69 284 THR A O 1
ATOM 2381 N N . PHE A 1 285 ? -24.823 -6.090 23.243 1.00 88.94 285 PHE A N 1
ATOM 2382 C CA . PHE A 1 285 ? -25.924 -6.989 22.914 1.00 88.94 285 PHE A CA 1
ATOM 2383 C C . PHE A 1 285 ? -26.846 -7.224 24.112 1.00 88.94 285 PHE A C 1
ATOM 2385 O O . PHE A 1 285 ? -26.402 -7.439 25.241 1.00 88.94 285 PHE A O 1
ATOM 2392 N N . HIS A 1 286 ? -28.144 -7.251 23.830 1.00 90.06 286 HIS A N 1
ATOM 2393 C CA . HIS A 1 286 ? -29.204 -7.695 24.728 1.00 90.06 286 HIS A CA 1
ATOM 2394 C C . HIS A 1 286 ? -30.042 -8.775 24.029 1.00 90.06 286 HIS A C 1
ATOM 2396 O O . HIS A 1 286 ? -30.001 -8.888 22.808 1.00 90.06 286 HIS A O 1
ATOM 2402 N N . GLN A 1 287 ? -30.823 -9.566 24.769 1.00 90.25 287 GLN A N 1
ATOM 2403 C CA . GLN A 1 287 ? -31.566 -10.707 24.199 1.00 90.25 287 GLN A CA 1
ATOM 2404 C C . GLN A 1 287 ? -32.537 -10.326 23.069 1.00 90.25 287 GLN A C 1
ATOM 2406 O O . GLN A 1 287 ? -32.813 -11.150 22.206 1.00 90.25 287 GLN A O 1
ATOM 2411 N N . SER A 1 288 ? -33.008 -9.080 23.049 1.00 90.62 288 SER A N 1
ATOM 2412 C CA . SER A 1 288 ? -33.876 -8.547 21.996 1.00 90.62 288 SER A CA 1
ATOM 2413 C C . SER A 1 288 ? -33.114 -7.864 20.847 1.00 90.62 288 SER A C 1
ATOM 2415 O O . SER A 1 288 ? -33.741 -7.161 20.071 1.00 90.62 288 SER A O 1
ATOM 2417 N N . TYR A 1 289 ? -31.776 -7.972 20.771 1.00 87.25 289 TYR A N 1
ATOM 2418 C CA . TYR A 1 289 ? -30.976 -7.305 19.729 1.00 87.25 289 TYR A CA 1
ATOM 2419 C C . TYR A 1 289 ? -31.031 -8.170 18.473 1.00 87.25 289 TYR A C 1
ATOM 2421 O O . TYR A 1 289 ? -30.569 -9.313 18.494 1.00 87.25 289 TYR A O 1
ATOM 2429 N N . GLY A 1 290 ? -31.655 -7.659 17.419 1.00 85.75 290 GLY A N 1
ATOM 2430 C CA . GLY A 1 290 ? -31.930 -8.389 16.196 1.00 85.75 290 GLY A CA 1
ATOM 2431 C C . GLY A 1 290 ? -31.005 -8.012 15.045 1.00 85.75 290 GLY A C 1
ATOM 2432 O O . GLY A 1 290 ? -30.092 -7.193 15.146 1.00 85.75 290 GLY A O 1
ATOM 2433 N N . TYR A 1 291 ? -31.260 -8.656 13.908 1.00 85.75 291 TYR A N 1
ATOM 2434 C CA . TYR A 1 291 ? -30.564 -8.382 12.652 1.00 85.75 291 TYR A CA 1
ATOM 2435 C C . TYR A 1 291 ? -30.843 -6.964 12.140 1.00 85.75 291 TYR A C 1
ATOM 2437 O O . TYR A 1 291 ? -29.948 -6.312 11.605 1.00 85.75 291 TYR A O 1
ATOM 2445 N N . GLU A 1 292 ? -32.073 -6.488 12.342 1.00 84.06 292 GLU A N 1
ATOM 2446 C CA . GLU A 1 292 ? -32.530 -5.187 11.856 1.00 84.06 292 GLU A CA 1
ATOM 2447 C C . GLU A 1 292 ? -31.814 -4.018 12.537 1.00 84.06 292 GLU A C 1
ATOM 2449 O O . GLU A 1 292 ? -31.634 -2.962 11.931 1.00 84.06 292 GLU A O 1
ATOM 2454 N N . GLU A 1 293 ? -31.368 -4.201 13.783 1.00 79.62 293 GLU A N 1
ATOM 2455 C CA . GLU A 1 293 ? -30.571 -3.203 14.489 1.00 79.62 293 GLU A CA 1
ATOM 2456 C C . GLU A 1 293 ? -29.065 -3.285 14.205 1.00 79.62 293 GLU A C 1
ATOM 2458 O O . GLU A 1 293 ? -28.394 -2.272 14.382 1.00 79.62 293 GLU A O 1
ATOM 2463 N N . PHE A 1 294 ? -28.532 -4.443 13.784 1.00 82.81 294 PHE A N 1
ATOM 2464 C CA . PHE A 1 294 ? -27.081 -4.662 13.652 1.00 82.81 294 PHE A CA 1
ATOM 2465 C C . PHE A 1 294 ? -26.549 -4.666 12.216 1.00 82.81 294 PHE A C 1
ATOM 2467 O O . PHE A 1 294 ? -25.393 -4.322 11.999 1.00 82.81 294 PHE A O 1
ATOM 2474 N N . VAL A 1 295 ? -27.346 -5.114 11.243 1.00 81.81 295 VAL A N 1
ATOM 2475 C CA . VAL A 1 295 ? -26.886 -5.296 9.857 1.00 81.81 295 VAL A CA 1
ATOM 2476 C C . VAL A 1 295 ? -27.632 -4.360 8.921 1.00 81.81 295 VAL A C 1
ATOM 2478 O O . VAL A 1 295 ? -27.030 -3.496 8.288 1.00 81.81 295 VAL A O 1
ATOM 2481 N N . GLU A 1 296 ? -28.948 -4.522 8.828 1.00 80.56 296 GLU A N 1
ATOM 2482 C CA . GLU A 1 296 ? -29.799 -3.638 8.041 1.00 80.56 296 GLU A CA 1
ATOM 2483 C C . GLU A 1 296 ? -31.259 -3.755 8.462 1.00 80.56 296 GLU A C 1
ATOM 2485 O O . GLU A 1 296 ? -31.779 -4.857 8.631 1.00 80.56 296 GLU A O 1
ATOM 2490 N N . GLY A 1 297 ? -31.939 -2.617 8.581 1.00 81.94 297 GLY A N 1
ATOM 2491 C CA . GLY A 1 297 ? -33.312 -2.559 9.068 1.00 81.94 297 GLY A CA 1
ATOM 2492 C C . GLY A 1 297 ? -34.159 -1.544 8.320 1.00 81.94 297 GLY A C 1
ATOM 2493 O O . GLY A 1 297 ? -33.661 -0.557 7.770 1.00 81.94 297 GLY A O 1
ATOM 2494 N N . ILE A 1 298 ? -35.469 -1.781 8.306 1.00 83.88 298 ILE A N 1
ATOM 2495 C CA . ILE A 1 298 ? -36.449 -0.832 7.780 1.00 83.88 298 ILE A CA 1
ATOM 2496 C C . ILE A 1 298 ? -36.885 0.068 8.935 1.00 83.88 298 ILE A C 1
ATOM 2498 O O . ILE A 1 298 ? -37.491 -0.403 9.894 1.00 83.88 298 ILE A O 1
ATOM 2502 N N . ARG A 1 299 ? -36.605 1.372 8.848 1.00 81.62 299 ARG A N 1
ATOM 2503 C CA . ARG A 1 299 ? -37.050 2.348 9.853 1.00 81.62 299 ARG A CA 1
ATOM 2504 C C . ARG A 1 299 ? -38.033 3.347 9.264 1.00 81.62 299 ARG A C 1
ATOM 2506 O O . ARG A 1 299 ? -37.887 3.787 8.124 1.00 81.62 299 ARG A O 1
ATOM 2513 N N . ALA A 1 300 ? -39.039 3.690 10.062 1.00 83.25 300 ALA A N 1
ATOM 2514 C CA . ALA A 1 300 ? -39.983 4.748 9.744 1.00 83.25 300 ALA A CA 1
ATOM 2515 C C . ALA A 1 300 ? -39.317 6.124 9.924 1.00 83.25 300 ALA A C 1
ATOM 2517 O O . ALA A 1 300 ? -38.741 6.408 10.973 1.00 83.25 300 ALA A O 1
ATOM 2518 N N . ASP A 1 301 ? -39.419 6.967 8.905 1.00 80.19 301 ASP A N 1
ATOM 2519 C CA . ASP A 1 301 ? -39.058 8.378 8.909 1.00 80.19 301 ASP A CA 1
ATOM 2520 C C . ASP A 1 301 ? -40.327 9.213 9.132 1.00 80.19 301 ASP A C 1
ATOM 2522 O O . ASP A 1 301 ? -41.317 9.081 8.405 1.00 80.19 301 ASP A O 1
ATOM 2526 N N . LEU A 1 302 ? -40.296 10.044 10.174 1.00 79.75 302 LEU A N 1
ATOM 2527 C CA . LEU A 1 302 ? -41.422 10.852 10.652 1.00 79.75 302 LEU A CA 1
ATOM 2528 C C . LEU A 1 302 ? -41.335 12.322 10.186 1.00 79.75 302 LEU A C 1
ATOM 2530 O O . LEU A 1 302 ? -42.111 13.156 10.649 1.00 79.75 302 LEU A O 1
ATOM 2534 N N . GLY A 1 303 ? -40.392 12.668 9.298 1.00 70.50 303 GLY A N 1
ATOM 2535 C CA . GLY A 1 303 ? -40.068 14.057 8.937 1.00 70.50 303 GLY A CA 1
ATOM 2536 C C . GLY A 1 303 ? -41.091 14.813 8.073 1.00 70.50 303 GLY A C 1
ATOM 2537 O O . GLY A 1 303 ? -40.978 16.025 7.905 1.00 70.50 303 GLY A O 1
ATOM 2538 N N . SER A 1 304 ? -42.102 14.144 7.525 1.00 57.84 304 SER A N 1
ATOM 2539 C CA . SER A 1 304 ? -43.177 14.755 6.729 1.00 57.84 304 SER A CA 1
ATOM 2540 C C . SER A 1 304 ? -44.481 14.040 7.057 1.00 57.84 304 SER A C 1
ATOM 2542 O O . SER A 1 304 ? -44.417 12.852 7.317 1.00 57.84 304 SER A O 1
ATOM 2544 N N . GLY A 1 305 ? -45.636 14.715 7.048 1.00 69.88 305 GLY A N 1
ATOM 2545 C CA . GLY A 1 305 ? -46.922 14.203 7.569 1.00 69.88 305 GLY A CA 1
ATOM 2546 C C . GLY A 1 305 ? -47.398 12.803 7.125 1.00 69.88 305 GLY A C 1
ATOM 2547 O O . GLY A 1 305 ? -48.324 12.287 7.742 1.00 69.88 305 GLY A O 1
ATOM 2548 N N . ASP A 1 306 ? -46.747 12.179 6.138 1.00 76.75 306 ASP A N 1
ATOM 2549 C CA . ASP A 1 306 ? -46.879 10.765 5.777 1.00 76.75 306 ASP A CA 1
ATOM 2550 C C . ASP A 1 306 ? -45.645 9.949 6.215 1.00 76.75 306 ASP A C 1
ATOM 2552 O O . ASP A 1 306 ? -44.503 10.318 5.921 1.00 76.75 306 ASP A O 1
ATOM 2556 N N . ILE A 1 307 ? -45.879 8.795 6.851 1.00 79.75 307 ILE A N 1
ATOM 2557 C CA . ILE A 1 307 ? -44.823 7.860 7.275 1.00 79.75 307 ILE A CA 1
ATOM 2558 C C . ILE A 1 307 ? -44.126 7.274 6.041 1.00 79.75 307 ILE A C 1
ATOM 2560 O O . ILE A 1 307 ? -44.763 6.632 5.202 1.00 79.75 307 ILE A O 1
ATOM 2564 N N . LYS A 1 308 ? -42.803 7.440 5.954 1.00 80.88 308 LYS A N 1
ATOM 2565 C CA . LYS A 1 308 ? -41.962 6.811 4.924 1.00 80.88 308 LYS A CA 1
ATOM 2566 C C . LYS A 1 308 ? -41.079 5.749 5.556 1.00 80.88 308 LYS A C 1
ATOM 2568 O O . LYS A 1 308 ? -40.594 5.938 6.660 1.00 80.88 308 LYS A O 1
ATOM 2573 N N . TYR A 1 309 ? -40.849 4.642 4.863 1.00 82.81 309 TYR A N 1
ATOM 2574 C CA . TYR A 1 309 ? -39.973 3.577 5.344 1.00 82.81 309 TYR A CA 1
ATOM 2575 C C . TYR A 1 309 ? -38.676 3.579 4.545 1.00 82.81 309 TYR A C 1
ATOM 2577 O O . TYR A 1 309 ? -38.698 3.387 3.330 1.00 82.81 309 TYR A O 1
ATOM 2585 N N . ASN A 1 310 ? -37.554 3.781 5.231 1.00 79.19 310 ASN A N 1
ATOM 2586 C CA . ASN A 1 310 ? -36.227 3.793 4.630 1.00 79.19 310 ASN A CA 1
ATOM 2587 C C . ASN A 1 310 ? -35.427 2.579 5.108 1.00 79.19 310 ASN A C 1
ATOM 2589 O O . ASN A 1 310 ? -35.485 2.201 6.280 1.00 79.19 310 ASN A O 1
ATOM 2593 N N . ARG A 1 311 ? -34.659 1.982 4.194 1.00 76.06 311 ARG A N 1
ATOM 2594 C CA . ARG A 1 311 ? -33.662 0.962 4.532 1.00 76.06 311 ARG A CA 1
ATOM 2595 C C . ARG A 1 311 ? -32.424 1.669 5.073 1.00 76.06 311 ARG A C 1
ATOM 2597 O O . ARG A 1 311 ? -31.852 2.506 4.377 1.00 76.06 311 ARG A O 1
ATOM 2604 N N . LEU A 1 312 ? -32.026 1.332 6.292 1.00 69.38 312 LEU A N 1
ATOM 2605 C CA . LEU A 1 312 ? -30.790 1.800 6.908 1.00 69.38 312 LEU A CA 1
ATOM 2606 C C . LEU A 1 312 ? -29.809 0.635 6.996 1.00 69.38 312 LEU A C 1
ATOM 2608 O O . LEU A 1 312 ? -30.202 -0.478 7.340 1.00 69.38 312 LEU A O 1
ATOM 2612 N N . ILE A 1 313 ? -28.554 0.912 6.660 1.00 69.69 313 ILE A N 1
ATOM 2613 C CA . ILE A 1 313 ? -27.435 -0.014 6.831 1.00 69.69 313 ILE A CA 1
ATOM 2614 C C . ILE A 1 313 ? -26.760 0.370 8.150 1.00 69.69 313 ILE A C 1
ATOM 2616 O O . ILE A 1 313 ? -26.558 1.565 8.384 1.00 69.69 313 ILE A O 1
ATOM 2620 N N . GLY A 1 314 ? -26.531 -0.630 9.005 1.00 55.38 314 GLY A N 1
ATOM 2621 C CA . GLY A 1 314 ? -25.913 -0.478 10.326 1.00 55.38 314 GLY A CA 1
ATOM 2622 C C . GLY A 1 314 ? -24.419 -0.207 10.287 1.00 55.38 314 GLY A C 1
ATOM 2623 O O . GLY A 1 314 ? -23.785 -0.476 9.237 1.00 55.38 314 GLY A O 1
#

pLDDT: mean 75.16, std 14.68, range [28.08, 95.44]

Radius of gyration: 26.76 Å; chains: 1; bounding box: 77×46×74 Å